Protein AF-X0VRM1-F1 (afdb_monomer_lite)

InterPro domains:
  IPR004042 Intein DOD homing endonuclease, central region [PS50819] (29-176)
  IPR027434 Homing endonuclease [G3DSA:3.10.28.10] (24-217)
  IPR027434 Homing endonuclease [SSF55608] (116-209)

pLDDT: mean 88.87, std 12.26, range [38.66, 98.75]

Structure (mmCIF, N/CA/C/O backbone):
data_AF-X0VRM1-F1
#
_entry.id   AF-X0VRM1-F1
#
loop_
_atom_site.group_PDB
_atom_site.id
_atom_site.type_symbol
_atom_site.label_atom_id
_atom_site.label_alt_id
_atom_site.label_comp_id
_atom_site.label_asym_id
_atom_site.label_entity_id
_atom_site.label_seq_id
_atom_site.pdbx_PDB_ins_code
_atom_site.Cartn_x
_atom_site.Cartn_y
_atom_site.Cartn_z
_atom_site.occupancy
_atom_site.B_iso_or_equiv
_atom_site.auth_seq_id
_atom_site.auth_comp_id
_atom_site.auth_asym_id
_atom_site.auth_atom_id
_atom_site.pdbx_PDB_model_num
ATOM 1 N N . THR A 1 1 ? 1.939 2.877 -25.621 1.00 48.53 1 THR A N 1
ATOM 2 C CA . THR A 1 1 ? 0.564 2.472 -25.248 1.00 48.53 1 THR A CA 1
ATOM 3 C C . THR A 1 1 ? 0.562 2.032 -23.789 1.00 48.53 1 THR A C 1
ATOM 5 O O . THR A 1 1 ? 1.388 1.217 -23.407 1.00 48.53 1 THR A O 1
ATOM 8 N N . GLY A 1 2 ? -0.240 2.671 -22.928 1.00 72.94 2 GLY A N 1
ATOM 9 C CA . GLY A 1 2 ? -0.167 2.497 -21.466 1.00 72.94 2 GLY A CA 1
ATOM 10 C C . GLY A 1 2 ? -1.095 1.412 -20.912 1.00 72.94 2 GLY A C 1
ATOM 11 O O . GLY A 1 2 ? -2.057 1.022 -21.571 1.00 72.94 2 GLY A O 1
ATOM 12 N N . TRP A 1 3 ? -0.825 0.963 -19.680 1.00 87.00 3 TRP A N 1
ATOM 13 C CA . TRP A 1 3 ? -1.750 0.147 -18.887 1.00 87.00 3 TRP A CA 1
ATOM 14 C C . TRP A 1 3 ? -3.142 0.793 -18.859 1.00 87.00 3 TRP A C 1
ATOM 16 O O . TRP A 1 3 ? -3.280 1.936 -18.426 1.00 87.00 3 TRP A O 1
ATOM 26 N N . ARG A 1 4 ? -4.162 0.078 -19.346 1.00 89.50 4 ARG A N 1
ATOM 27 C CA . ARG A 1 4 ? -5.556 0.555 -19.332 1.00 89.50 4 ARG A CA 1
ATOM 28 C C . ARG A 1 4 ? -6.301 0.125 -18.070 1.00 89.50 4 ARG A C 1
ATOM 30 O O . ARG A 1 4 ? -7.179 0.849 -17.622 1.00 89.50 4 ARG A O 1
ATOM 37 N N . GLY A 1 5 ? -5.917 -1.014 -17.491 1.00 92.31 5 GLY A N 1
ATOM 38 C CA . GLY A 1 5 ? -6.621 -1.630 -16.370 1.00 92.31 5 GLY A CA 1
ATOM 39 C C . GLY A 1 5 ? -8.066 -2.003 -16.697 1.00 92.31 5 GLY A C 1
ATOM 40 O O . GLY A 1 5 ? -8.515 -1.895 -17.841 1.00 92.31 5 GLY A O 1
ATOM 41 N N . ARG A 1 6 ? -8.786 -2.492 -15.689 1.00 93.94 6 ARG A N 1
ATOM 42 C CA . ARG A 1 6 ? -10.215 -2.810 -15.749 1.00 93.94 6 ARG A CA 1
ATOM 43 C C . ARG A 1 6 ? -10.848 -2.489 -14.404 1.00 93.94 6 ARG A C 1
ATOM 45 O O . ARG A 1 6 ? -10.278 -2.807 -13.368 1.00 93.94 6 ARG A O 1
ATOM 52 N N . ILE A 1 7 ? -12.033 -1.890 -14.432 1.00 94.75 7 ILE A N 1
ATOM 53 C CA . ILE A 1 7 ? -12.870 -1.749 -13.239 1.00 94.75 7 ILE A CA 1
ATOM 54 C C . ILE A 1 7 ? -13.854 -2.927 -13.244 1.00 94.75 7 ILE A C 1
ATOM 56 O O . ILE A 1 7 ? -14.541 -3.123 -14.253 1.00 94.75 7 ILE A O 1
ATOM 60 N N . PRO A 1 8 ? -13.902 -3.754 -12.183 1.00 93.69 8 PRO A N 1
ATOM 61 C CA . PRO A 1 8 ? -14.905 -4.806 -12.057 1.00 93.69 8 PRO A CA 1
ATOM 62 C C . PRO A 1 8 ? -16.329 -4.242 -12.142 1.00 93.69 8 PRO A C 1
ATOM 64 O O . PRO A 1 8 ? -16.593 -3.166 -11.617 1.00 93.69 8 PRO A O 1
ATOM 67 N N . LYS A 1 9 ? -17.264 -4.988 -12.751 1.00 92.94 9 LYS A N 1
ATOM 68 C CA . LYS A 1 9 ? -18.686 -4.583 -12.808 1.00 92.94 9 LYS A CA 1
ATOM 69 C C . LYS A 1 9 ? -19.284 -4.367 -11.413 1.00 92.94 9 LYS A C 1
ATOM 71 O O . LYS A 1 9 ? -20.093 -3.469 -11.231 1.00 92.94 9 LYS A O 1
ATOM 76 N N . LYS A 1 10 ? -18.874 -5.201 -10.454 1.00 95.56 10 LYS A N 1
ATOM 77 C CA . LYS A 1 10 ? -19.162 -5.064 -9.027 1.00 95.56 10 LYS A CA 1
ATOM 78 C C . LYS A 1 10 ? -17.832 -4.961 -8.292 1.00 95.56 10 LYS A C 1
ATOM 80 O O . LYS A 1 10 ? -16.990 -5.848 -8.449 1.00 95.56 10 LYS A O 1
ATOM 85 N N . LEU A 1 11 ? -17.627 -3.880 -7.541 1.00 96.62 11 LEU A N 1
ATOM 86 C CA . LEU A 1 11 ? -16.396 -3.687 -6.779 1.00 96.62 11 LEU A CA 1
ATOM 87 C C . LEU A 1 11 ? -16.380 -4.683 -5.607 1.00 96.62 11 LEU A C 1
ATOM 89 O O . LEU A 1 11 ? -17.377 -4.778 -4.892 1.00 96.62 11 LEU A O 1
ATOM 93 N N . PRO A 1 12 ? -15.281 -5.427 -5.382 1.00 96.56 12 PRO A N 1
ATOM 94 C CA . PRO A 1 12 ? -15.232 -6.434 -4.318 1.00 96.56 12 PRO A CA 1
ATOM 95 C C . PRO A 1 12 ? -15.496 -5.898 -2.907 1.00 96.56 12 PRO A C 1
ATOM 97 O O . PRO A 1 12 ? -15.947 -6.650 -2.051 1.00 96.56 12 PRO A O 1
ATOM 100 N N . TYR A 1 13 ? -15.249 -4.609 -2.658 1.00 97.19 13 TYR A N 1
ATOM 101 C CA . TYR A 1 13 ? -15.513 -3.989 -1.359 1.00 97.19 13 TYR A CA 1
ATOM 102 C C . TYR A 1 13 ? -16.952 -3.471 -1.194 1.00 97.19 13 TYR A C 1
ATOM 104 O O . TYR A 1 13 ? -17.304 -3.060 -0.091 1.00 97.19 13 TYR A O 1
ATOM 112 N N . SER A 1 14 ? -17.793 -3.490 -2.236 1.00 96.81 14 SER A N 1
ATOM 113 C CA . SER A 1 14 ? -19.139 -2.894 -2.178 1.00 96.81 14 SER A CA 1
ATOM 114 C C . SER A 1 14 ? -20.055 -3.524 -1.126 1.00 96.81 14 SER A C 1
ATOM 116 O O . SER A 1 14 ? -20.899 -2.823 -0.589 1.00 96.81 14 SER A O 1
ATOM 118 N N . ASP A 1 15 ? -19.883 -4.812 -0.813 1.00 95.44 15 ASP A N 1
ATOM 119 C CA . ASP A 1 15 ? -20.661 -5.497 0.236 1.00 95.44 15 ASP A CA 1
ATOM 120 C C . ASP A 1 15 ? -19.908 -5.553 1.584 1.00 95.44 15 ASP A C 1
ATOM 122 O O . ASP A 1 15 ? -20.302 -6.276 2.496 1.00 95.44 15 ASP A O 1
ATOM 126 N N . SER A 1 16 ? -18.774 -4.857 1.697 1.00 97.06 16 SER A N 1
ATOM 127 C CA . SER A 1 16 ? -17.977 -4.805 2.925 1.00 97.06 16 SER A CA 1
ATOM 128 C C . SER A 1 16 ? -18.451 -3.677 3.852 1.00 97.06 16 SER A C 1
ATOM 130 O O . SER A 1 16 ? -19.190 -2.794 3.412 1.00 97.06 16 SER A O 1
ATOM 132 N N . PRO A 1 17 ? -17.943 -3.609 5.097 1.00 97.88 17 PRO A N 1
ATOM 133 C CA . PRO A 1 17 ? -18.150 -2.459 5.981 1.00 97.88 17 PRO A CA 1
ATOM 134 C C . PRO A 1 17 ? -17.652 -1.114 5.422 1.00 97.88 17 PRO A C 1
ATOM 136 O O . PRO A 1 17 ? -17.925 -0.080 6.017 1.00 97.88 17 PRO A O 1
ATOM 139 N N . LEU A 1 18 ? -16.902 -1.117 4.311 1.00 98.19 18 LEU A N 1
ATOM 140 C CA . LEU A 1 18 ? -16.427 0.083 3.612 1.00 98.19 18 LEU A CA 1
ATOM 141 C C . LEU A 1 18 ? -17.203 0.366 2.314 1.00 98.19 18 LEU A C 1
ATOM 143 O O . LEU A 1 18 ? -16.770 1.179 1.498 1.00 98.19 18 LEU A O 1
ATOM 147 N N . GLY A 1 19 ? -18.319 -0.331 2.081 1.00 97.69 19 GLY A N 1
ATOM 148 C CA . GLY A 1 19 ? -19.114 -0.228 0.855 1.00 97.69 19 GLY A CA 1
ATOM 149 C C . GLY A 1 19 ? -19.760 1.142 0.629 1.00 97.69 19 GLY A C 1
ATOM 150 O O . GLY A 1 19 ? -20.157 1.441 -0.495 1.00 97.69 19 GLY A O 1
ATOM 151 N N . HIS A 1 20 ? -19.834 1.983 1.666 1.00 97.56 20 HIS A N 1
ATOM 152 C CA . HIS A 1 20 ? -20.345 3.354 1.585 1.00 97.56 20 HIS A CA 1
ATOM 153 C C . HIS A 1 20 ? -19.377 4.337 0.915 1.00 97.56 20 HIS A C 1
ATOM 155 O O . HIS A 1 20 ? -19.805 5.418 0.522 1.00 97.56 20 HIS A O 1
ATOM 161 N N . LEU A 1 21 ? -18.098 3.978 0.775 1.00 98.25 21 LEU A N 1
ATOM 162 C CA . LEU A 1 21 ? -17.076 4.838 0.179 1.00 98.25 21 LEU A CA 1
ATOM 163 C C . LEU A 1 21 ? -17.106 4.787 -1.351 1.00 98.25 21 LEU A C 1
ATOM 165 O O . LEU A 1 21 ? -17.223 3.717 -1.969 1.00 98.25 21 LEU A O 1
ATOM 169 N N . SER A 1 22 ? -16.868 5.934 -1.985 1.00 98.19 22 SER A N 1
ATOM 170 C CA . SER A 1 22 ? -16.480 5.954 -3.393 1.00 98.19 22 SER A CA 1
ATOM 171 C C . SER A 1 22 ? -15.154 5.212 -3.600 1.00 98.19 22 SER A C 1
ATOM 173 O O . SER A 1 22 ? -14.364 5.011 -2.675 1.00 98.19 22 SER A O 1
ATOM 175 N N . LEU A 1 23 ? -14.876 4.798 -4.840 1.00 98.50 23 LEU A N 1
ATOM 176 C CA . LEU A 1 23 ? -13.648 4.054 -5.133 1.00 98.50 23 LEU A CA 1
ATOM 177 C C . LEU A 1 23 ? -12.385 4.870 -4.820 1.00 98.50 23 LEU A C 1
ATOM 179 O O . LEU A 1 23 ? -11.385 4.283 -4.424 1.00 98.50 23 LEU A O 1
ATOM 183 N N . ASP A 1 24 ? -12.408 6.192 -4.998 1.00 98.56 24 ASP A N 1
ATOM 184 C CA . ASP A 1 24 ? -11.222 7.016 -4.736 1.00 98.56 24 ASP A CA 1
ATOM 185 C C . ASP A 1 24 ? -10.990 7.202 -3.234 1.00 98.56 24 ASP A C 1
ATOM 187 O O . ASP A 1 24 ? -9.867 6.979 -2.790 1.00 98.56 24 ASP A O 1
ATOM 191 N N . GLU A 1 25 ? -12.042 7.464 -2.449 1.00 98.62 25 GLU A N 1
ATOM 192 C CA . GLU A 1 25 ? -11.963 7.512 -0.977 1.00 98.62 25 GLU A CA 1
ATOM 193 C C . GLU A 1 25 ? -11.485 6.173 -0.402 1.00 98.62 25 GLU A C 1
ATOM 195 O O . GLU A 1 25 ? -10.606 6.131 0.459 1.00 98.62 25 GLU A O 1
ATOM 200 N N . TYR A 1 26 ? -12.009 5.059 -0.930 1.00 98.75 26 TYR A N 1
ATOM 201 C CA . TYR A 1 26 ? -11.562 3.721 -0.558 1.00 98.75 26 TYR A CA 1
ATOM 202 C C . TYR A 1 26 ? -10.065 3.537 -0.844 1.00 98.75 26 TYR A C 1
ATOM 204 O O . TYR A 1 26 ? -9.313 3.114 0.029 1.00 98.75 26 TYR A O 1
ATOM 212 N N . LEU A 1 27 ? -9.596 3.857 -2.055 1.00 98.75 27 LEU A N 1
ATOM 213 C CA . LEU A 1 27 ? -8.189 3.669 -2.435 1.00 98.75 27 LEU A CA 1
ATOM 214 C C . LEU A 1 27 ? -7.235 4.573 -1.651 1.00 98.75 27 LEU A C 1
ATOM 216 O O . LEU A 1 27 ? -6.125 4.151 -1.325 1.00 98.75 27 LEU A O 1
ATOM 220 N N . GLU A 1 28 ? -7.654 5.800 -1.360 1.00 98.69 28 GLU A N 1
ATOM 221 C CA . GLU A 1 28 ? -6.907 6.728 -0.521 1.00 98.69 28 GLU A CA 1
ATOM 222 C C . GLU A 1 28 ? -6.725 6.155 0.887 1.00 98.69 28 GLU A C 1
ATOM 224 O O . GLU A 1 28 ? -5.584 5.930 1.300 1.00 98.69 28 GLU A O 1
ATOM 229 N N . PHE A 1 29 ? -7.825 5.797 1.556 1.00 98.56 29 PHE A N 1
ATOM 230 C CA . PHE A 1 29 ? -7.803 5.203 2.893 1.00 98.56 29 PHE A CA 1
ATOM 231 C C . PHE A 1 29 ? -6.968 3.921 2.950 1.00 98.56 29 PHE A C 1
ATOM 233 O O . PHE A 1 29 ? -6.136 3.745 3.842 1.00 98.56 29 PHE A O 1
ATOM 240 N N . ILE A 1 30 ? -7.148 3.023 1.977 1.00 98.31 30 ILE A N 1
ATOM 241 C CA . ILE A 1 30 ? -6.389 1.773 1.911 1.00 98.31 30 ILE A CA 1
ATOM 242 C C . ILE A 1 30 ? -4.891 2.031 1.756 1.00 98.31 30 ILE A C 1
ATOM 244 O O . ILE A 1 30 ? -4.100 1.295 2.344 1.00 98.31 30 ILE A O 1
ATOM 248 N N . GLY A 1 31 ? -4.475 3.062 1.019 1.00 98.31 31 GLY A N 1
ATOM 249 C CA . GLY A 1 31 ? -3.055 3.389 0.924 1.00 98.31 31 GLY A CA 1
ATOM 250 C C . GLY A 1 31 ? -2.458 3.786 2.270 1.00 98.31 31 GLY A C 1
ATOM 251 O O . GLY A 1 31 ? -1.438 3.217 2.657 1.00 98.31 31 GLY A O 1
ATOM 252 N N . TYR A 1 32 ? -3.142 4.646 3.031 1.00 98.12 32 TYR A N 1
ATOM 253 C CA . TYR A 1 32 ? -2.724 4.980 4.395 1.00 98.12 32 TYR A CA 1
ATOM 254 C C . TYR A 1 32 ? -2.733 3.755 5.319 1.00 98.12 32 TYR A C 1
ATOM 256 O O . TYR A 1 32 ? -1.769 3.522 6.042 1.00 98.12 32 TYR A O 1
ATOM 264 N N . TYR A 1 33 ? -3.763 2.904 5.257 1.00 97.94 33 TYR A N 1
ATOM 265 C CA . TYR A 1 33 ? -3.826 1.687 6.075 1.00 97.94 33 TYR A CA 1
ATOM 266 C C . TYR A 1 33 ? -2.725 0.665 5.745 1.00 97.94 33 TYR A C 1
ATOM 268 O O . TYR A 1 33 ? -2.256 -0.071 6.620 1.00 97.94 33 TYR A O 1
ATOM 276 N N . ILE A 1 34 ? -2.335 0.536 4.478 1.00 98.00 34 ILE A N 1
ATOM 277 C CA . ILE A 1 34 ? -1.278 -0.400 4.086 1.00 98.00 34 ILE A CA 1
ATOM 278 C C . ILE A 1 34 ? 0.080 0.077 4.598 1.00 98.00 34 ILE A C 1
ATOM 280 O O . ILE A 1 34 ? 0.849 -0.766 5.065 1.00 98.00 34 ILE A O 1
ATOM 284 N N . SER A 1 35 ? 0.336 1.384 4.528 1.00 95.81 35 SER A N 1
ATOM 285 C CA . SER A 1 35 ? 1.600 1.992 4.942 1.00 95.81 35 SER A CA 1
ATOM 286 C C . SER A 1 35 ? 1.712 2.129 6.462 1.00 95.81 3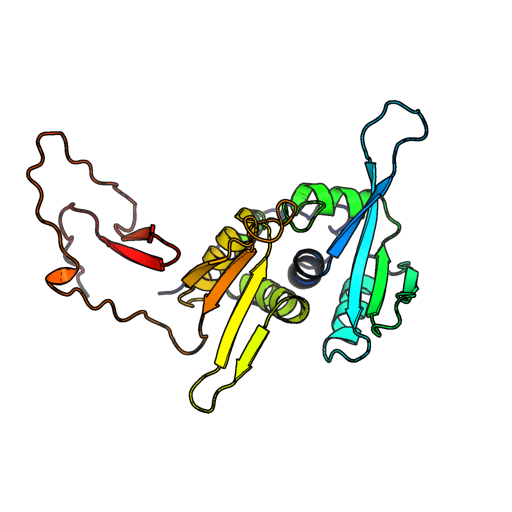5 SER A C 1
ATOM 288 O O . SER A 1 35 ? 2.561 1.509 7.093 1.00 95.81 35 SER A O 1
ATOM 290 N N . GLU A 1 36 ? 0.766 2.836 7.072 1.00 94.94 36 GLU A N 1
ATOM 291 C CA . GLU A 1 36 ? 0.825 3.257 8.478 1.00 94.94 36 GLU A CA 1
ATOM 292 C C . GLU A 1 36 ? -0.094 2.431 9.396 1.00 94.94 36 GLU A C 1
ATOM 294 O O . GLU A 1 36 ? -0.104 2.584 10.620 1.00 94.94 36 GLU A O 1
ATOM 299 N N . GLY A 1 37 ? -0.926 1.560 8.817 1.00 94.75 37 GLY A N 1
ATOM 300 C CA . GLY A 1 37 ? -1.990 0.873 9.539 1.00 94.75 37 GLY A CA 1
ATOM 301 C C . GLY A 1 37 ? -1.578 -0.451 10.187 1.00 94.75 37 GLY A C 1
ATOM 302 O O . GLY A 1 37 ? -0.988 -1.334 9.555 1.00 94.75 37 GLY A O 1
ATOM 303 N N . GLY A 1 38 ? -2.012 -0.665 11.427 1.00 93.94 38 GLY A N 1
ATOM 304 C CA . GLY A 1 38 ? -1.830 -1.905 12.184 1.00 93.94 38 GLY A CA 1
ATOM 305 C C . GLY A 1 38 ? -3.139 -2.448 12.753 1.00 93.94 38 GLY A C 1
ATOM 306 O O . GLY A 1 38 ? -4.055 -1.695 13.078 1.00 93.94 38 GLY A O 1
ATOM 307 N N . SER A 1 39 ? -3.236 -3.773 12.888 1.00 95.19 39 SER A N 1
ATOM 308 C CA . SER A 1 39 ? -4.355 -4.411 13.594 1.00 95.19 39 SER A CA 1
ATOM 309 C C . SER A 1 39 ? -4.030 -4.589 15.074 1.00 95.19 39 SER A C 1
ATOM 311 O O . SER A 1 39 ? -2.938 -5.039 15.428 1.00 95.19 39 SER A O 1
ATOM 313 N N . LYS A 1 40 ? -4.999 -4.291 15.941 1.00 92.19 40 LYS A N 1
ATOM 314 C CA . LYS A 1 40 ? -4.954 -4.624 17.362 1.00 92.19 40 LYS A CA 1
ATOM 315 C C . LYS A 1 40 ? -5.590 -5.992 17.566 1.00 92.19 40 LYS A C 1
ATOM 317 O O . LYS A 1 40 ? -6.792 -6.180 17.365 1.00 92.19 40 LYS A O 1
ATOM 322 N N . GLU A 1 41 ? -4.761 -6.942 17.968 1.00 90.19 41 GLU A N 1
ATOM 323 C CA . GLU A 1 41 ? -5.170 -8.310 18.252 1.00 90.19 41 GLU A CA 1
ATOM 324 C C . GLU A 1 41 ? -5.180 -8.575 19.752 1.00 90.19 41 GLU A C 1
ATOM 326 O O . GLU A 1 41 ? -4.215 -8.274 20.455 1.00 90.19 41 GLU A O 1
ATOM 331 N N . GLU A 1 42 ? -6.241 -9.213 20.232 1.00 85.50 42 GLU A N 1
ATOM 332 C CA . GLU A 1 42 ? -6.376 -9.604 21.632 1.00 85.50 42 GLU A CA 1
ATOM 333 C C . GLU A 1 42 ? -6.592 -11.115 21.742 1.00 85.50 42 GLU A C 1
ATOM 335 O O . GLU A 1 42 ? -7.153 -11.758 20.849 1.00 85.50 42 GLU A O 1
ATOM 340 N N . ARG A 1 43 ? -6.118 -11.709 22.843 1.00 79.44 43 ARG A N 1
ATOM 341 C CA . ARG A 1 43 ? -6.425 -13.110 23.152 1.00 79.44 43 ARG A CA 1
ATOM 342 C C . ARG A 1 43 ? -7.893 -13.204 23.546 1.00 79.44 43 ARG A C 1
ATOM 344 O O . ARG A 1 43 ? -8.364 -12.421 24.367 1.00 79.44 43 ARG A O 1
ATOM 351 N N . GLY A 1 44 ? -8.610 -14.177 22.988 1.00 68.00 44 GLY A N 1
ATOM 352 C CA . GLY A 1 44 ? -9.979 -14.447 23.417 1.00 68.00 44 GLY A CA 1
ATOM 353 C C . GLY A 1 44 ? -10.042 -14.730 24.925 1.00 68.00 44 GLY A C 1
ATOM 354 O O . GLY A 1 44 ? -9.130 -15.337 25.481 1.00 68.00 44 GLY A O 1
ATOM 355 N N . LYS A 1 45 ? -11.143 -14.334 25.580 1.00 66.00 45 LYS A N 1
ATOM 356 C CA . LYS A 1 45 ? -11.368 -14.493 27.036 1.00 66.00 45 LYS A CA 1
ATOM 357 C C . LYS A 1 45 ? -11.209 -15.937 27.554 1.00 66.00 45 LYS A C 1
ATOM 359 O O . LYS A 1 45 ? -11.033 -16.141 28.747 1.00 66.00 45 LYS A O 1
ATOM 364 N N . ASN A 1 46 ? -11.233 -16.932 26.664 1.00 64.44 46 ASN A N 1
ATOM 365 C CA . ASN A 1 46 ? -10.932 -18.325 26.981 1.00 64.44 46 ASN A CA 1
ATOM 366 C C . ASN A 1 46 ? -9.458 -18.626 26.670 1.00 64.44 46 ASN A C 1
ATOM 368 O O . ASN A 1 46 ? -9.055 -18.575 25.508 1.00 64.44 46 ASN A O 1
ATOM 372 N N . LEU A 1 47 ? -8.698 -19.000 27.708 1.00 55.53 47 LEU A N 1
ATOM 373 C CA . LEU A 1 47 ? -7.234 -19.197 27.806 1.00 55.53 47 LEU A CA 1
ATOM 374 C C . LEU A 1 47 ? -6.560 -20.128 26.762 1.00 55.53 47 LEU A C 1
ATOM 376 O O . LEU A 1 47 ? -5.368 -20.402 26.868 1.00 55.53 47 LEU A O 1
ATOM 380 N N . LYS A 1 48 ? -7.289 -20.608 25.746 1.00 60.81 48 LYS A N 1
ATOM 381 C CA . LYS A 1 48 ? -6.807 -21.497 24.673 1.00 60.81 48 LYS A CA 1
ATOM 382 C C . LYS A 1 48 ? -7.123 -21.028 23.241 1.00 60.81 48 LYS A C 1
ATOM 384 O O . LYS A 1 48 ? -6.884 -21.792 22.314 1.00 60.81 48 LYS A O 1
ATOM 389 N N . LYS A 1 49 ? -7.681 -19.831 23.018 1.00 60.31 49 LYS A N 1
ATOM 390 C CA . LYS A 1 49 ? -8.133 -19.413 21.674 1.00 60.31 49 LYS A CA 1
ATOM 391 C C . LYS A 1 49 ? -7.191 -18.416 20.999 1.00 60.31 49 LYS A C 1
ATOM 393 O O . LYS A 1 49 ? -6.588 -17.569 21.655 1.00 60.31 49 LYS A O 1
ATOM 398 N N . GLU A 1 50 ? -7.083 -18.576 19.684 1.00 71.44 50 GLU A N 1
ATOM 399 C CA . GLU A 1 50 ? -6.314 -17.768 18.736 1.00 71.44 50 GLU A CA 1
ATOM 400 C C . GLU A 1 50 ? -6.485 -16.260 18.967 1.00 71.44 50 GLU A C 1
ATOM 402 O O . GLU A 1 50 ? -7.484 -15.798 19.526 1.00 71.44 50 GLU A O 1
ATOM 407 N N . LYS A 1 51 ? -5.485 -15.481 18.547 1.00 82.62 51 LYS A N 1
ATOM 408 C CA . LYS A 1 51 ? -5.582 -14.022 18.550 1.00 82.62 51 LYS A CA 1
ATOM 409 C C . LYS A 1 51 ? -6.701 -13.582 17.610 1.00 82.62 51 LYS A C 1
ATOM 411 O O . LYS A 1 51 ? -6.788 -14.065 16.486 1.00 82.62 51 LYS A O 1
ATOM 416 N N . ILE A 1 52 ? -7.534 -12.653 18.070 1.00 88.06 52 ILE A N 1
ATOM 417 C CA . ILE A 1 52 ? -8.648 -12.111 17.292 1.00 88.06 52 ILE A CA 1
ATOM 418 C C . ILE A 1 52 ? -8.415 -10.617 17.099 1.00 88.06 52 ILE A C 1
ATOM 420 O O . ILE A 1 52 ? -8.133 -9.902 18.060 1.00 88.06 52 ILE A O 1
ATOM 424 N N . VAL A 1 53 ? -8.570 -10.145 15.863 1.00 92.88 53 VAL A N 1
ATOM 425 C CA . VAL A 1 53 ? -8.545 -8.716 15.533 1.00 92.88 53 VAL A CA 1
ATOM 426 C C . VAL A 1 53 ? -9.780 -8.030 16.130 1.00 92.88 53 VAL A C 1
ATOM 428 O O . VAL A 1 53 ? -10.910 -8.465 15.880 1.00 92.88 53 VAL A O 1
ATOM 431 N N . GLN A 1 54 ? -9.546 -6.981 16.921 1.00 94.38 54 GLN A N 1
ATOM 432 C CA . GLN A 1 54 ? -10.576 -6.202 17.628 1.00 94.38 54 GLN A CA 1
ATOM 433 C C . GLN A 1 54 ? -10.720 -4.776 17.089 1.00 94.38 54 GLN A C 1
ATOM 435 O O . GLN A 1 54 ? -11.818 -4.234 17.049 1.00 94.38 54 GLN A O 1
ATOM 440 N N . ALA A 1 55 ? -9.612 -4.168 16.678 1.00 95.75 55 ALA A N 1
ATOM 441 C CA . ALA A 1 55 ? -9.571 -2.807 16.162 1.00 95.75 55 ALA A CA 1
ATOM 442 C C . ALA A 1 55 ? -8.418 -2.672 15.166 1.00 95.75 55 ALA A C 1
ATOM 444 O O . ALA A 1 55 ? -7.553 -3.551 15.072 1.00 95.75 55 ALA A O 1
ATOM 445 N N . CYS A 1 56 ? -8.381 -1.563 14.443 1.00 96.94 56 CYS A N 1
ATOM 446 C CA . CYS A 1 56 ? -7.205 -1.152 13.693 1.00 96.94 56 CYS A CA 1
ATOM 447 C C . CYS A 1 56 ? -6.868 0.305 13.992 1.00 96.94 56 CYS A C 1
ATOM 449 O O . CYS A 1 56 ? -7.732 1.082 14.400 1.00 96.94 56 CYS A O 1
ATOM 451 N N . SER A 1 57 ? -5.604 0.655 13.792 1.00 96.19 57 SER A N 1
ATOM 452 C CA . SER A 1 57 ? -5.116 2.014 13.987 1.00 96.19 57 SER A CA 1
ATOM 453 C C . SER A 1 57 ? -4.219 2.419 12.832 1.00 96.19 57 SER A C 1
ATOM 455 O O . SER A 1 57 ? -3.529 1.568 12.276 1.00 96.19 57 SER A O 1
ATOM 457 N N . ILE A 1 58 ? -4.217 3.704 12.504 1.00 96.44 58 ILE A N 1
ATOM 458 C CA . ILE A 1 58 ? -3.269 4.348 11.591 1.00 96.44 58 ILE A CA 1
ATOM 459 C C . ILE A 1 58 ? -2.515 5.389 12.415 1.00 96.44 58 ILE A C 1
ATOM 461 O O . ILE A 1 58 ? -3.145 6.175 13.125 1.00 96.44 58 ILE A O 1
ATOM 465 N N . SER A 1 59 ? -1.185 5.362 12.378 1.00 94.12 59 SER A N 1
ATOM 466 C CA . SER A 1 59 ? -0.357 6.372 13.041 1.00 94.12 59 SER A CA 1
ATOM 467 C C . SER A 1 59 ? 0.098 7.441 12.064 1.00 94.12 59 SER A C 1
ATOM 469 O O . SER A 1 59 ? 0.487 7.106 10.957 1.00 94.12 59 SER A O 1
ATOM 471 N N . GLN A 1 60 ? 0.118 8.704 12.483 1.00 94.62 60 GLN A N 1
ATOM 472 C CA . GLN A 1 60 ? 0.727 9.778 11.700 1.00 94.62 60 GLN A CA 1
ATOM 473 C C . GLN A 1 60 ? 1.375 10.819 12.614 1.00 94.62 60 GLN A C 1
ATOM 475 O O . GLN A 1 60 ? 0.876 11.120 13.699 1.00 94.62 60 GLN A O 1
ATOM 480 N N . SER A 1 61 ? 2.499 11.389 12.178 1.00 92.62 61 SER A N 1
ATOM 481 C CA . SER A 1 61 ? 3.112 12.535 12.859 1.00 92.62 61 SER A CA 1
ATOM 482 C C . SER A 1 61 ? 2.237 13.779 12.715 1.00 92.62 61 SER A C 1
ATOM 484 O O . SER A 1 61 ? 1.884 14.139 11.594 1.00 92.62 61 SER A O 1
ATOM 486 N N . LYS A 1 62 ? 1.968 14.485 13.821 1.00 90.88 62 LYS A N 1
ATOM 487 C CA . LYS A 1 62 ? 1.225 15.762 13.820 1.00 90.88 62 LYS A CA 1
ATOM 488 C C . LYS A 1 62 ? 1.870 16.854 12.970 1.00 90.88 62 LYS A C 1
ATOM 490 O O . LYS A 1 62 ? 1.186 17.747 12.495 1.00 90.88 62 LYS A O 1
ATOM 495 N N . ASN A 1 63 ? 3.186 16.779 12.785 1.00 90.50 63 ASN A N 1
ATOM 496 C CA . ASN A 1 63 ? 3.950 17.752 12.001 1.00 90.50 63 ASN A CA 1
ATOM 497 C C . ASN A 1 63 ? 4.073 17.350 10.524 1.00 90.50 63 ASN A C 1
ATOM 499 O O . ASN A 1 63 ? 4.861 17.940 9.793 1.00 90.50 63 ASN A O 1
ATOM 503 N N . SER A 1 64 ? 3.392 16.285 10.104 1.00 91.06 64 SER A N 1
ATOM 504 C CA . SER A 1 64 ? 3.397 15.855 8.715 1.00 91.06 64 SER A CA 1
ATOM 505 C C . SER A 1 64 ? 2.420 16.686 7.892 1.00 91.06 64 SER A C 1
ATOM 507 O O . SER A 1 64 ? 1.267 16.841 8.284 1.00 91.06 64 SER A O 1
ATOM 509 N N . ASP A 1 65 ? 2.840 17.107 6.700 1.00 92.50 65 ASP A N 1
ATOM 510 C CA . ASP A 1 65 ? 1.993 17.850 5.755 1.00 92.50 65 ASP A CA 1
ATOM 511 C C . ASP A 1 65 ? 0.729 17.081 5.321 1.00 92.50 65 ASP A C 1
ATOM 513 O O . ASP A 1 65 ? -0.203 17.672 4.785 1.00 92.50 65 ASP A O 1
ATOM 517 N N . VAL A 1 66 ? 0.680 15.761 5.541 1.00 94.38 66 VAL A N 1
ATOM 518 C CA . VAL A 1 66 ? -0.467 14.908 5.181 1.00 94.38 66 VAL A CA 1
ATOM 519 C C . VAL A 1 66 ? -1.350 14.550 6.375 1.00 94.38 66 VAL A C 1
ATOM 521 O O . VAL A 1 66 ? -2.289 13.775 6.218 1.00 94.38 66 VAL A O 1
ATOM 524 N N . PHE A 1 67 ? -1.070 15.089 7.565 1.00 95.25 67 PHE A N 1
ATOM 525 C CA . PHE A 1 67 ? -1.791 14.751 8.794 1.00 95.25 67 PHE A CA 1
ATOM 526 C C . PHE A 1 67 ? -3.305 14.976 8.674 1.00 95.25 67 PHE A C 1
ATOM 528 O O . PHE A 1 67 ? -4.083 14.051 8.900 1.00 95.25 67 PHE A O 1
ATOM 535 N N . GLU A 1 68 ? -3.721 16.167 8.238 1.00 96.31 68 GLU A N 1
ATOM 536 C CA . GLU A 1 68 ? -5.141 16.516 8.074 1.00 96.31 68 GLU A CA 1
ATOM 537 C C . GLU A 1 68 ? -5.828 15.649 7.009 1.00 96.31 68 GLU A C 1
ATOM 539 O O . GLU A 1 68 ? -6.987 15.260 7.156 1.00 96.31 68 GLU A O 1
ATOM 544 N N . GLN A 1 69 ? -5.102 15.291 5.944 1.00 97.00 69 GLN A N 1
ATOM 545 C CA . GLN A 1 69 ? -5.616 14.419 4.889 1.00 97.00 69 GLN A CA 1
ATOM 546 C C . GLN A 1 69 ? -5.835 12.987 5.401 1.00 97.00 69 GLN A C 1
ATOM 548 O O . GLN A 1 69 ? -6.869 12.380 5.119 1.00 97.00 69 GLN A O 1
ATOM 553 N N . VAL A 1 70 ? -4.893 12.463 6.193 1.00 97.44 70 VAL A N 1
ATOM 554 C CA . VAL A 1 70 ? -5.025 11.160 6.862 1.00 97.44 70 VAL A CA 1
ATOM 555 C C . VAL A 1 70 ? -6.236 11.164 7.791 1.00 97.44 70 VAL A C 1
ATOM 557 O O . VAL A 1 70 ? -7.068 10.261 7.709 1.00 97.44 70 VAL A O 1
ATOM 560 N N . GLU A 1 71 ? -6.372 12.189 8.634 1.00 97.31 71 GLU A N 1
ATOM 561 C CA . GLU A 1 71 ? -7.503 12.313 9.555 1.00 97.31 71 GLU A CA 1
ATOM 562 C C . GLU A 1 71 ? -8.842 12.370 8.807 1.00 97.31 71 GLU A C 1
ATOM 564 O O . GLU A 1 71 ? -9.756 11.607 9.118 1.00 97.31 71 GLU A O 1
ATOM 569 N N . SER A 1 72 ? -8.945 13.203 7.768 1.00 97.88 72 SER A N 1
ATOM 570 C CA . SER A 1 72 ? -10.154 13.322 6.946 1.00 97.88 72 SER A CA 1
ATOM 571 C C . SER A 1 72 ? -10.529 12.004 6.251 1.00 97.88 72 SER A C 1
ATOM 573 O O . SER A 1 72 ? -11.701 11.604 6.237 1.00 97.88 72 SER A O 1
ATOM 575 N N . SER A 1 73 ? -9.533 11.277 5.733 1.00 98.12 73 SER A N 1
ATOM 576 C CA . SER A 1 73 ? -9.727 9.958 5.123 1.00 98.12 73 SER A CA 1
ATOM 577 C C . SER A 1 73 ? -10.288 8.946 6.133 1.00 98.12 73 SER A C 1
ATOM 579 O O . SER A 1 73 ? -11.230 8.210 5.835 1.00 98.12 73 SER A O 1
ATOM 581 N N . ILE A 1 74 ? -9.772 8.955 7.365 1.00 98.19 74 ILE A N 1
ATOM 582 C CA . ILE A 1 74 ? -10.237 8.083 8.453 1.00 98.19 74 ILE A CA 1
ATOM 583 C C . ILE A 1 74 ? -11.639 8.480 8.927 1.00 98.19 74 ILE A C 1
ATOM 585 O O . ILE A 1 74 ? -12.481 7.604 9.133 1.00 98.19 74 ILE A O 1
ATOM 589 N N . ALA A 1 75 ? -11.919 9.778 9.048 1.00 98.00 75 ALA A N 1
ATOM 590 C CA . ALA A 1 75 ? -13.230 10.294 9.428 1.00 98.00 75 ALA A CA 1
ATOM 591 C C . ALA A 1 75 ? -14.321 9.877 8.428 1.00 98.00 75 ALA A C 1
ATOM 593 O O . ALA A 1 75 ? -15.425 9.530 8.836 1.00 98.00 75 ALA A O 1
ATOM 594 N N . SER A 1 76 ? -13.997 9.829 7.132 1.00 97.31 76 SER A N 1
ATOM 595 C CA . SER A 1 76 ? -14.915 9.364 6.078 1.00 97.31 76 SER A CA 1
ATOM 596 C C . SER A 1 76 ? -15.226 7.864 6.186 1.00 97.31 76 SER A C 1
ATOM 598 O O . SER A 1 76 ? -16.317 7.405 5.843 1.00 97.31 76 SER A O 1
ATOM 600 N N . VAL A 1 77 ? -14.277 7.077 6.699 1.00 97.38 77 VAL A N 1
ATOM 601 C CA . VAL A 1 77 ? -14.441 5.635 6.930 1.00 97.38 77 VAL A CA 1
ATOM 602 C C . VAL A 1 77 ? -15.257 5.360 8.186 1.00 97.38 77 VAL A C 1
ATOM 604 O O . VAL A 1 77 ? -16.180 4.547 8.156 1.00 97.38 77 VAL A O 1
ATOM 607 N N . TYR A 1 78 ? -14.901 6.003 9.296 1.00 97.81 78 TYR A N 1
ATOM 608 C CA . TYR A 1 78 ? -15.515 5.770 10.595 1.00 97.81 78 TYR A CA 1
ATOM 609 C C . TYR A 1 78 ? -15.448 7.046 11.448 1.00 97.81 78 TYR A C 1
ATOM 611 O O . TYR A 1 78 ? -14.486 7.213 12.196 1.00 97.81 78 TYR A O 1
ATOM 619 N N . PRO A 1 79 ? -16.467 7.929 11.390 1.00 96.75 79 PRO A N 1
ATOM 620 C CA . PRO A 1 79 ? -16.453 9.231 12.068 1.00 96.75 79 PRO A CA 1
ATOM 621 C C . PRO A 1 79 ? -16.266 9.159 13.590 1.00 96.75 79 PRO A C 1
ATOM 623 O O . PRO A 1 79 ? -15.838 10.123 14.211 1.00 96.75 79 PRO A O 1
ATOM 626 N N . SER A 1 80 ? -16.588 8.017 14.203 1.00 97.31 80 SER A N 1
ATOM 627 C CA . SER A 1 80 ? -16.429 7.767 15.641 1.00 97.31 80 SER A CA 1
ATOM 628 C C . SER A 1 80 ? -15.060 7.175 16.007 1.00 97.31 80 SER A C 1
ATOM 630 O O . SER A 1 80 ? -14.951 6.437 16.992 1.00 97.31 80 SER A O 1
ATOM 632 N N . TYR A 1 81 ? -14.020 7.426 15.205 1.00 97.50 81 TYR A N 1
ATOM 633 C CA . TYR A 1 81 ? -12.651 7.044 15.551 1.00 97.50 81 TYR A CA 1
ATOM 634 C C . TYR A 1 81 ? -12.222 7.714 16.864 1.00 97.50 81 TYR A C 1
ATOM 636 O O . TYR A 1 81 ? -12.698 8.784 17.234 1.00 97.50 81 TYR A O 1
ATOM 644 N N . SER A 1 82 ? -11.313 7.070 17.590 1.00 96.75 82 SER A N 1
ATOM 645 C CA . SER A 1 82 ? -10.690 7.646 18.787 1.00 96.75 82 SER A CA 1
ATOM 646 C C . SER A 1 82 ? -9.228 7.947 18.508 1.00 96.75 82 SER A C 1
ATOM 648 O O . SER A 1 82 ? -8.582 7.151 17.823 1.00 96.75 82 SER A O 1
ATOM 650 N N . THR A 1 83 ? -8.673 8.994 19.107 1.00 95.25 83 THR A N 1
ATOM 651 C CA . THR A 1 83 ? -7.235 9.260 19.025 1.00 95.25 83 THR A CA 1
ATOM 652 C C . THR A 1 83 ? -6.514 8.957 20.334 1.00 95.25 83 THR A C 1
ATOM 654 O O . THR A 1 83 ? -7.097 9.006 21.419 1.00 95.25 83 THR A O 1
ATOM 657 N N . TYR A 1 84 ? -5.234 8.598 20.241 1.00 90.56 84 TYR A N 1
ATOM 658 C CA . TYR A 1 84 ? -4.329 8.593 21.387 1.00 90.56 84 TYR A CA 1
ATOM 659 C C . TYR A 1 84 ? -2.925 9.034 20.969 1.00 90.56 84 TYR A C 1
ATOM 661 O O . TYR A 1 84 ? -2.491 8.818 19.836 1.00 90.56 84 TYR A O 1
ATOM 669 N N . HIS A 1 85 ? -2.202 9.652 21.899 1.00 87.50 85 HIS A N 1
ATOM 670 C CA . HIS A 1 85 ? -0.833 10.107 21.676 1.00 87.50 85 HIS A CA 1
ATOM 671 C C . HIS A 1 85 ? 0.178 9.036 22.071 1.00 87.50 85 HIS A C 1
ATOM 673 O O . HIS A 1 85 ? -0.002 8.327 23.064 1.00 87.50 85 HIS A O 1
ATOM 679 N N . ASP A 1 86 ? 1.264 8.938 21.309 1.00 80.31 86 ASP A N 1
ATOM 680 C CA . ASP A 1 86 ? 2.379 8.076 21.677 1.00 80.31 86 ASP A CA 1
ATOM 681 C C . ASP A 1 86 ? 3.050 8.588 22.961 1.00 80.31 86 ASP A C 1
ATOM 683 O O . ASP A 1 86 ? 3.620 9.683 23.001 1.00 80.31 86 ASP A O 1
ATOM 687 N N . SER A 1 87 ? 3.040 7.770 24.012 1.00 77.06 87 SER A N 1
ATOM 688 C CA . SER A 1 87 ? 3.662 8.108 25.295 1.00 77.06 87 SER A CA 1
ATOM 689 C C . SER A 1 87 ? 5.185 8.266 25.209 1.00 77.06 87 SER A C 1
ATOM 691 O O . SER A 1 87 ? 5.802 8.747 26.154 1.00 77.06 87 SER A O 1
ATOM 693 N N . ARG A 1 88 ? 5.811 7.855 24.097 1.00 78.44 88 ARG A N 1
ATOM 694 C CA . ARG A 1 88 ? 7.255 8.001 23.848 1.00 78.44 88 ARG A CA 1
ATOM 695 C C . ARG A 1 88 ? 7.652 9.404 23.373 1.00 78.44 88 ARG A C 1
ATOM 697 O O . ARG A 1 88 ? 8.841 9.648 23.199 1.00 78.44 88 ARG A O 1
ATOM 704 N N . GLY A 1 89 ? 6.693 10.309 23.148 1.00 72.38 89 GLY A N 1
ATOM 705 C CA . GLY A 1 89 ? 6.971 11.717 22.832 1.00 72.38 89 GLY A CA 1
ATOM 706 C C . GLY A 1 89 ? 7.506 11.972 21.418 1.00 72.38 89 GLY A C 1
ATOM 707 O O . GLY A 1 89 ? 8.132 12.996 21.173 1.00 72.38 89 GLY A O 1
ATOM 708 N N . ASN A 1 90 ? 7.260 11.067 20.469 1.00 77.94 90 ASN A N 1
ATOM 709 C CA . ASN A 1 90 ? 7.698 11.196 19.070 1.00 77.94 90 ASN A CA 1
ATOM 710 C C . ASN A 1 90 ? 6.771 12.073 18.198 1.00 77.94 90 ASN A C 1
ATOM 712 O O . ASN A 1 90 ? 6.937 12.100 16.981 1.00 77.94 90 ASN A O 1
ATOM 716 N N . GLY A 1 91 ? 5.774 12.744 18.789 1.00 84.81 91 GLY A N 1
ATOM 717 C CA . GLY A 1 91 ? 4.812 13.580 18.061 1.00 84.81 91 GLY A CA 1
ATOM 718 C C . GLY A 1 91 ? 3.833 12.806 17.168 1.00 84.81 91 GLY A C 1
ATOM 719 O O . GLY A 1 91 ? 3.148 13.423 16.353 1.00 84.81 91 GLY A O 1
ATOM 720 N N . CYS A 1 92 ? 3.761 11.477 17.303 1.00 89.94 92 CYS A N 1
ATOM 721 C CA . CYS A 1 92 ? 2.826 10.642 16.556 1.00 89.94 92 CYS A CA 1
ATOM 722 C C . CYS A 1 92 ? 1.471 10.544 17.266 1.00 89.94 92 CYS A C 1
ATOM 724 O O . CYS A 1 92 ? 1.387 10.330 18.481 1.00 89.94 92 CYS A O 1
ATOM 726 N N . GLU A 1 93 ? 0.406 10.657 16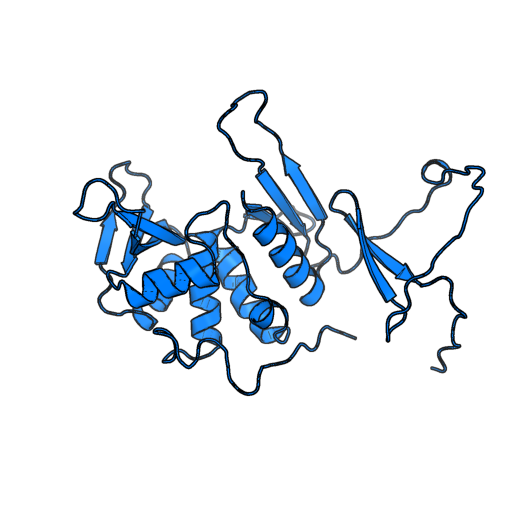.482 1.00 93.12 93 GLU A N 1
ATOM 727 C CA . GLU A 1 93 ? -0.966 10.396 16.892 1.00 93.12 93 GLU A CA 1
ATOM 728 C C . GLU A 1 93 ? -1.473 9.125 16.223 1.00 93.12 93 GLU A C 1
ATOM 730 O O . GLU A 1 93 ? -1.167 8.844 15.066 1.00 93.12 93 GLU A O 1
ATOM 735 N N . PHE A 1 94 ? -2.226 8.338 16.982 1.00 94.88 94 PHE A N 1
ATOM 736 C CA . PHE A 1 94 ? -2.838 7.110 16.512 1.00 94.88 94 PHE A CA 1
ATOM 737 C C . PHE A 1 94 ? -4.339 7.302 16.397 1.00 94.88 94 PHE A C 1
ATOM 739 O O . PHE A 1 94 ? -5.033 7.453 17.401 1.00 94.88 94 PHE A O 1
ATOM 746 N N . PHE A 1 95 ? -4.844 7.205 15.178 1.00 96.75 95 PHE A N 1
ATOM 747 C CA . PHE A 1 95 ? -6.263 7.188 14.872 1.00 96.75 95 PHE A CA 1
ATOM 748 C C . PHE A 1 95 ? -6.758 5.748 14.921 1.00 96.75 95 PHE A C 1
ATOM 750 O O . PHE A 1 95 ? -6.333 4.915 14.123 1.00 96.75 95 PHE A O 1
ATOM 757 N N . THR A 1 96 ? -7.627 5.428 15.874 1.00 97.25 96 THR A N 1
ATOM 758 C CA . THR A 1 96 ? -8.103 4.063 16.121 1.00 97.25 96 THR A CA 1
ATOM 759 C C . THR A 1 96 ? -9.561 3.909 15.722 1.00 97.25 96 THR A C 1
ATOM 761 O O . THR A 1 96 ? -10.448 4.581 16.249 1.00 97.25 96 THR A O 1
ATOM 764 N N . ILE A 1 97 ? -9.808 2.958 14.826 1.00 97.81 97 ILE A N 1
ATOM 765 C CA . ILE A 1 97 ? -11.136 2.522 14.409 1.00 97.81 97 ILE A CA 1
ATOM 766 C C . ILE A 1 97 ? -11.542 1.356 15.316 1.00 97.81 97 ILE A C 1
ATOM 768 O O . ILE A 1 97 ? -11.134 0.207 15.120 1.00 97.81 97 ILE A O 1
ATOM 772 N N . ASN A 1 98 ? -12.360 1.657 16.327 1.00 95.50 98 ASN A N 1
ATOM 773 C CA . ASN A 1 98 ? -12.904 0.678 17.276 1.00 95.50 98 ASN A CA 1
ATOM 774 C C . ASN A 1 98 ? -14.122 -0.061 16.694 1.00 95.50 98 ASN A C 1
ATOM 776 O O . ASN A 1 98 ? -15.186 -0.114 17.306 1.00 95.50 98 ASN A O 1
ATOM 780 N N . ASN A 1 99 ? -13.971 -0.608 15.488 1.00 97.00 99 ASN A N 1
ATOM 781 C CA . ASN A 1 99 ? -14.997 -1.390 14.810 1.00 97.00 99 ASN A CA 1
ATOM 782 C C . ASN A 1 99 ? -14.405 -2.728 14.348 1.00 97.00 99 ASN A C 1
ATOM 784 O O . ASN A 1 99 ? -13.516 -2.779 13.496 1.00 97.00 99 ASN A O 1
ATOM 788 N N . VAL A 1 100 ? -14.917 -3.819 14.921 1.00 96.31 100 VAL A N 1
ATOM 789 C CA . VAL A 1 100 ? -14.403 -5.178 14.701 1.00 96.31 100 VAL A CA 1
ATOM 790 C C . VAL A 1 100 ? -14.602 -5.636 13.255 1.00 96.31 100 VAL A C 1
ATOM 792 O O . VAL A 1 100 ? -13.747 -6.338 12.717 1.00 96.31 100 VAL A O 1
ATOM 795 N N . GLU A 1 101 ? -15.707 -5.255 12.614 1.00 97.62 101 GLU A N 1
ATOM 796 C CA . GLU A 1 101 ? -16.008 -5.663 11.240 1.00 97.62 101 GLU A CA 1
ATOM 797 C C . GLU A 1 101 ? -15.053 -4.998 10.250 1.00 97.62 101 GLU A C 1
ATOM 799 O O . GLU A 1 101 ? -14.435 -5.695 9.442 1.00 97.62 101 GLU A O 1
ATOM 804 N N . ILE A 1 102 ? -14.848 -3.681 10.375 1.00 98.19 102 ILE A N 1
ATOM 805 C CA . ILE A 1 102 ? -13.867 -2.933 9.576 1.00 98.19 102 ILE A CA 1
ATOM 806 C C . ILE A 1 102 ? -12.460 -3.493 9.811 1.00 98.19 102 ILE A C 1
ATOM 808 O O . ILE A 1 102 ? -11.749 -3.811 8.857 1.00 98.19 102 ILE A O 1
ATOM 812 N N . ALA A 1 103 ? -12.058 -3.671 11.072 1.00 97.94 103 ALA A N 1
ATOM 813 C CA . ALA A 1 103 ? -10.718 -4.144 11.402 1.00 97.94 103 ALA A CA 1
ATOM 814 C C . ALA A 1 103 ? -10.442 -5.551 10.844 1.00 97.94 103 ALA A C 1
ATOM 816 O O . ALA A 1 103 ? -9.374 -5.797 10.280 1.00 97.94 103 ALA A O 1
ATOM 817 N N . ARG A 1 104 ? -11.408 -6.473 10.943 1.00 97.12 104 ARG A N 1
ATOM 818 C CA . ARG A 1 104 ? -11.288 -7.826 10.376 1.00 97.12 104 ARG A CA 1
ATOM 819 C C . ARG A 1 104 ? -11.296 -7.820 8.857 1.00 97.12 104 ARG A C 1
ATOM 821 O O . ARG A 1 104 ? -10.510 -8.551 8.259 1.00 97.12 104 ARG A O 1
ATOM 828 N N . TYR A 1 105 ? -12.149 -7.006 8.238 1.00 98.06 105 TYR A N 1
ATOM 829 C CA . TYR A 1 105 ? -12.152 -6.828 6.789 1.00 98.06 105 TYR A CA 1
ATOM 830 C C . TYR A 1 105 ? -10.762 -6.403 6.298 1.00 98.06 105 TYR A C 1
ATOM 832 O O . TYR A 1 105 ? -10.175 -7.070 5.445 1.00 98.06 105 TYR A O 1
ATOM 840 N N . LEU A 1 106 ? -10.191 -5.364 6.913 1.00 98.06 106 LEU A N 1
ATOM 841 C CA . LEU A 1 106 ? -8.874 -4.847 6.556 1.00 98.06 106 LEU A CA 1
ATOM 842 C C . LEU A 1 106 ? -7.753 -5.867 6.790 1.00 98.06 106 LEU A C 1
ATOM 844 O O . LEU A 1 106 ? -6.905 -6.066 5.920 1.00 98.06 106 LEU A O 1
ATOM 848 N N . ALA A 1 107 ? -7.769 -6.559 7.931 1.00 96.75 107 ALA A N 1
ATOM 849 C CA . ALA A 1 107 ? -6.797 -7.604 8.236 1.00 96.75 107 ALA A CA 1
ATOM 850 C C . ALA A 1 107 ? -6.837 -8.754 7.214 1.00 96.75 107 ALA A C 1
ATOM 852 O O . ALA A 1 107 ? -5.788 -9.220 6.768 1.00 96.75 107 ALA A O 1
ATOM 853 N N . ASN A 1 108 ? -8.028 -9.195 6.809 1.00 96.38 108 ASN A N 1
ATOM 854 C CA . ASN A 1 108 ? -8.192 -10.294 5.857 1.00 96.38 108 ASN A CA 1
ATOM 855 C C . ASN A 1 108 ? -7.756 -9.898 4.436 1.00 96.38 108 ASN A C 1
ATOM 857 O O . ASN A 1 108 ? -7.011 -10.633 3.769 1.00 96.38 108 ASN A O 1
ATOM 861 N N . GLU A 1 109 ? -8.203 -8.726 3.986 1.00 97.56 109 GLU A N 1
ATOM 862 C CA . GLU A 1 109 ? -7.998 -8.253 2.618 1.00 97.56 109 GLU A CA 1
ATOM 863 C C . GLU A 1 109 ? -6.556 -7.772 2.396 1.00 97.56 109 GLU A C 1
ATOM 865 O O . GLU A 1 109 ? -5.943 -8.091 1.375 1.00 97.56 109 GLU A O 1
ATOM 870 N N . PHE A 1 110 ? -5.966 -7.090 3.383 1.00 98.06 110 PHE A N 1
ATOM 871 C CA . PHE A 1 110 ? -4.677 -6.407 3.235 1.00 98.06 110 PHE A CA 1
ATOM 872 C C . PHE A 1 110 ? -3.571 -6.924 4.142 1.00 98.06 110 PHE A C 1
ATOM 874 O O . PHE A 1 110 ? -2.424 -6.583 3.892 1.00 98.06 110 PHE A O 1
ATOM 881 N N . GLY A 1 111 ? -3.870 -7.756 5.141 1.00 96.19 111 GLY A N 1
ATOM 882 C CA . GLY A 1 111 ? -2.899 -8.306 6.091 1.00 96.19 111 GLY A CA 1
ATOM 883 C C . GLY A 1 111 ? -2.885 -7.565 7.442 1.00 96.19 111 GLY A C 1
ATOM 884 O O . GLY A 1 111 ? -2.811 -6.332 7.464 1.00 96.19 111 GLY A O 1
ATOM 885 N N . PRO A 1 112 ? -2.918 -8.282 8.587 1.00 92.25 112 PRO A N 1
ATOM 886 C CA . PRO A 1 112 ? -2.974 -7.665 9.916 1.00 92.25 112 PRO A CA 1
ATOM 887 C C . PRO A 1 112 ? -1.662 -7.018 10.389 1.00 92.25 112 PRO A C 1
ATOM 889 O O . PRO A 1 112 ? -1.685 -6.202 11.314 1.00 92.25 112 PRO A O 1
ATOM 892 N N . HIS A 1 113 ? -0.521 -7.370 9.787 1.00 93.38 113 HIS A N 1
ATOM 893 C CA . HIS A 1 113 ? 0.815 -6.974 10.233 1.00 93.38 113 HIS A CA 1
ATOM 894 C C . HIS A 1 113 ? 1.700 -6.505 9.076 1.00 93.38 113 HIS A C 1
ATOM 896 O O . HIS A 1 113 ? 1.561 -6.946 7.939 1.00 93.38 113 HIS A O 1
ATOM 902 N N . SER A 1 114 ? 2.711 -5.688 9.374 1.00 94.88 114 SER A N 1
ATOM 903 C CA . SER A 1 114 ? 3.632 -5.142 8.364 1.00 94.88 114 SER A CA 1
ATOM 904 C C . SER A 1 114 ? 4.307 -6.204 7.479 1.00 94.88 114 SER A C 1
ATOM 906 O O . SER A 1 114 ? 4.547 -5.966 6.299 1.00 94.88 114 SER A O 1
ATOM 908 N N . TRP A 1 115 ? 4.583 -7.402 8.007 1.00 95.12 115 TRP A N 1
ATOM 909 C CA . TRP A 1 115 ? 5.241 -8.494 7.272 1.00 95.12 115 TRP A CA 1
ATOM 910 C C . TRP A 1 115 ? 4.311 -9.359 6.424 1.00 95.12 115 TRP A C 1
ATOM 912 O O . TRP A 1 115 ? 4.800 -10.199 5.672 1.00 95.12 115 TRP A O 1
ATOM 922 N N . ASN A 1 116 ? 2.995 -9.186 6.539 1.00 94.88 116 ASN A N 1
ATOM 923 C CA . ASN A 1 116 ? 2.016 -9.880 5.703 1.00 94.88 116 ASN A CA 1
ATOM 924 C C . ASN A 1 116 ? 1.076 -8.925 4.958 1.00 94.88 116 ASN A C 1
ATOM 926 O O . ASN A 1 116 ? 0.096 -9.390 4.372 1.00 94.88 116 ASN A O 1
ATOM 930 N N . LYS A 1 117 ? 1.403 -7.622 4.926 1.00 97.88 117 LYS A N 1
ATOM 931 C CA . LYS A 1 117 ? 0.707 -6.654 4.078 1.00 97.88 117 LYS A CA 1
ATOM 932 C C . LYS A 1 117 ? 0.730 -7.088 2.609 1.00 97.88 117 LYS A C 1
ATOM 934 O O . LYS A 1 117 ? 1.736 -7.632 2.146 1.00 97.88 117 LYS A O 1
ATOM 939 N N . LYS A 1 118 ? -0.349 -6.838 1.872 1.00 98.38 118 LYS A N 1
ATOM 940 C CA . LYS A 1 118 ? -0.503 -7.182 0.446 1.00 98.38 118 LYS A CA 1
ATOM 941 C C . LYS A 1 118 ? -1.497 -6.241 -0.235 1.00 98.38 118 LYS A C 1
ATOM 943 O O . LYS A 1 118 ? -2.338 -5.653 0.439 1.00 98.38 118 LYS A O 1
ATOM 948 N N . ILE A 1 119 ? -1.439 -6.150 -1.565 1.00 98.62 119 ILE A N 1
ATOM 949 C CA . ILE A 1 119 ? -2.437 -5.427 -2.367 1.00 98.62 119 ILE A CA 1
ATOM 950 C C . ILE A 1 119 ? -3.203 -6.440 -3.232 1.00 98.62 119 ILE A C 1
ATOM 952 O O . ILE A 1 119 ? -2.620 -7.041 -4.150 1.00 98.62 119 ILE A O 1
ATOM 956 N N . PRO A 1 120 ? -4.514 -6.632 -2.984 1.00 97.88 120 PRO A N 1
ATOM 957 C CA . PRO A 1 120 ? -5.362 -7.520 -3.764 1.00 97.88 120 PRO A CA 1
ATOM 958 C C . PRO A 1 120 ? -5.251 -7.291 -5.270 1.00 97.88 120 PRO A C 1
ATOM 960 O O . PRO A 1 120 ? -5.122 -6.165 -5.762 1.00 97.88 120 PRO A O 1
ATOM 963 N N . ARG A 1 121 ? -5.344 -8.383 -6.035 1.00 97.00 121 ARG A N 1
ATOM 964 C CA . ARG A 1 121 ? -5.181 -8.342 -7.493 1.00 97.00 121 ARG A CA 1
ATOM 965 C C . ARG A 1 121 ? -6.185 -7.409 -8.171 1.00 97.00 121 ARG A C 1
ATOM 967 O O . ARG A 1 121 ? -5.809 -6.715 -9.109 1.00 97.00 121 ARG A O 1
ATOM 974 N N . TRP A 1 122 ? -7.425 -7.366 -7.683 1.00 97.75 122 TRP A N 1
ATOM 975 C CA . TRP A 1 122 ? -8.476 -6.526 -8.256 1.00 97.75 122 TRP A CA 1
ATOM 976 C C . TRP A 1 122 ? -8.131 -5.032 -8.187 1.00 97.75 122 TRP A C 1
ATOM 978 O O . TRP A 1 122 ? -8.428 -4.315 -9.136 1.00 97.75 122 TRP A O 1
ATOM 988 N N . ILE A 1 123 ? -7.437 -4.589 -7.128 1.00 98.50 123 ILE A N 1
ATOM 989 C CA . ILE A 1 123 ? -6.922 -3.219 -6.997 1.00 98.50 123 ILE A CA 1
ATOM 990 C C . ILE A 1 123 ? -5.768 -3.001 -7.967 1.00 98.50 123 ILE A C 1
ATOM 992 O O . ILE A 1 123 ? -5.767 -2.035 -8.726 1.00 98.50 123 ILE A O 1
ATOM 996 N N . ARG A 1 124 ? -4.796 -3.922 -7.994 1.00 97.69 124 ARG A N 1
ATOM 997 C CA . ARG A 1 124 ? -3.635 -3.820 -8.893 1.00 97.69 124 ARG A CA 1
ATOM 998 C C . ARG A 1 124 ? -4.027 -3.805 -10.362 1.00 97.69 124 ARG A C 1
ATOM 1000 O O . ARG A 1 124 ? -3.254 -3.313 -11.181 1.00 97.69 124 ARG A O 1
ATOM 1007 N N . ASP A 1 125 ? -5.181 -4.361 -10.708 1.00 97.38 125 ASP A N 1
ATOM 1008 C CA . ASP A 1 125 ? -5.671 -4.396 -12.079 1.00 97.38 125 ASP A CA 1
ATOM 1009 C C . ASP A 1 125 ? -6.519 -3.172 -12.473 1.00 97.38 125 ASP A C 1
ATOM 1011 O O . ASP A 1 125 ? -6.940 -3.065 -13.629 1.00 97.38 125 ASP A O 1
ATOM 1015 N N . LEU A 1 126 ? -6.709 -2.207 -11.566 1.00 98.25 126 LEU A N 1
ATOM 1016 C CA . LEU A 1 126 ? -7.437 -0.973 -11.848 1.00 98.25 126 LEU A CA 1
ATOM 1017 C C . LEU A 1 126 ? -6.723 -0.083 -12.886 1.00 98.25 126 LEU A C 1
ATOM 1019 O O . LEU A 1 126 ? -5.510 -0.194 -13.098 1.00 98.25 126 LEU A O 1
ATOM 1023 N N . PRO A 1 127 ? -7.457 0.824 -13.557 1.00 97.62 127 PRO A N 1
ATOM 1024 C CA . PRO A 1 127 ? -6.874 1.817 -14.456 1.00 97.62 127 PRO A CA 1
ATOM 1025 C C . PRO A 1 127 ? -5.867 2.753 -13.772 1.00 97.62 127 PRO A C 1
ATOM 1027 O O . PRO A 1 127 ? -5.920 2.981 -12.563 1.00 97.62 127 PRO A O 1
ATOM 1030 N N . LYS A 1 128 ? -4.958 3.345 -14.561 1.00 97.00 128 LYS A N 1
ATOM 1031 C CA . LYS A 1 128 ? -3.859 4.193 -14.057 1.00 97.00 128 LYS A CA 1
ATOM 1032 C C . LYS A 1 128 ? -4.309 5.321 -13.133 1.00 97.00 128 LYS A C 1
ATOM 1034 O O . LYS A 1 128 ? -3.634 5.576 -12.146 1.00 97.00 128 LYS A O 1
ATOM 1039 N N . ASN A 1 129 ? -5.406 6.005 -13.450 1.00 97.50 129 ASN A N 1
ATOM 1040 C CA . ASN A 1 129 ? -5.913 7.104 -12.626 1.00 97.50 129 ASN A CA 1
ATOM 1041 C C . ASN A 1 129 ? -6.282 6.626 -11.215 1.00 97.50 129 ASN A C 1
ATOM 1043 O O . ASN A 1 129 ? -5.950 7.305 -10.254 1.00 97.50 129 ASN A O 1
ATOM 1047 N N . LYS A 1 130 ? -6.864 5.430 -11.087 1.00 98.44 130 LYS A N 1
ATOM 1048 C CA . LYS A 1 130 ? -7.203 4.816 -9.796 1.00 98.44 130 LYS A CA 1
ATOM 1049 C C . LYS A 1 130 ? -5.963 4.309 -9.062 1.00 98.44 130 LYS A C 1
ATOM 1051 O O . LYS A 1 130 ? -5.771 4.613 -7.892 1.00 98.44 130 LYS A O 1
ATOM 1056 N N . LEU A 1 131 ? -5.044 3.649 -9.770 1.00 98.62 131 LEU A N 1
ATOM 1057 C CA . LEU A 1 131 ? -3.744 3.281 -9.195 1.00 98.62 131 LEU A CA 1
ATOM 1058 C C . LEU A 1 131 ? -2.943 4.502 -8.717 1.00 98.62 131 LEU A C 1
ATOM 1060 O O . LEU A 1 131 ? -2.185 4.388 -7.761 1.00 98.62 131 LEU A O 1
ATOM 1064 N N . LYS A 1 132 ? -3.103 5.670 -9.357 1.00 98.31 132 LYS A N 1
ATOM 1065 C CA . LYS A 1 132 ? -2.427 6.908 -8.949 1.00 98.31 132 LYS A CA 1
ATOM 1066 C C . LYS A 1 132 ? -2.988 7.467 -7.637 1.00 98.31 132 LYS A C 1
ATOM 1068 O O . LYS A 1 132 ? -2.212 8.072 -6.908 1.00 98.31 132 LYS A O 1
ATOM 1073 N N . VAL A 1 133 ? -4.270 7.246 -7.322 1.00 98.62 133 VAL A N 1
ATOM 1074 C CA . VAL A 1 133 ? -4.854 7.588 -6.008 1.00 98.62 133 VAL A CA 1
ATOM 1075 C C . VAL A 1 133 ? -4.168 6.771 -4.915 1.00 98.62 133 VAL A C 1
ATOM 1077 O O . VAL A 1 133 ? -3.515 7.348 -4.053 1.00 98.62 133 VAL A O 1
ATOM 1080 N N . LEU A 1 134 ? -4.187 5.439 -5.043 1.00 98.62 134 LEU A N 1
ATOM 1081 C CA . LEU A 1 134 ? -3.513 4.532 -4.106 1.00 98.62 134 LEU A CA 1
ATOM 1082 C C . LEU A 1 134 ? -2.008 4.820 -3.984 1.00 98.62 134 LEU A C 1
ATOM 1084 O O . LEU A 1 134 ? -1.447 4.805 -2.896 1.00 98.62 134 LEU A O 1
ATOM 1088 N N . TYR A 1 135 ? -1.337 5.092 -5.107 1.00 98.38 135 TYR A N 1
ATOM 1089 C CA . TYR A 1 135 ? 0.083 5.443 -5.115 1.00 98.38 135 TYR A CA 1
ATOM 1090 C C . TYR A 1 135 ? 0.370 6.683 -4.269 1.00 98.38 135 TYR A C 1
ATOM 1092 O O . TYR A 1 135 ? 1.342 6.688 -3.523 1.00 98.38 135 TYR A O 1
ATOM 1100 N N . LYS A 1 136 ? -0.449 7.735 -4.394 1.00 97.81 136 LYS A N 1
ATOM 1101 C CA . LYS A 1 136 ? -0.243 8.988 -3.661 1.00 97.81 136 LYS A CA 1
ATOM 1102 C C . LYS A 1 136 ? -0.389 8.777 -2.156 1.00 97.81 136 LYS A C 1
ATOM 1104 O O . LYS A 1 136 ? 0.498 9.203 -1.429 1.00 97.81 136 LYS A O 1
ATOM 1109 N N . SER A 1 137 ? -1.442 8.093 -1.709 1.00 98.06 137 SER A N 1
ATOM 1110 C CA . SER A 1 137 ? -1.664 7.838 -0.279 1.00 98.06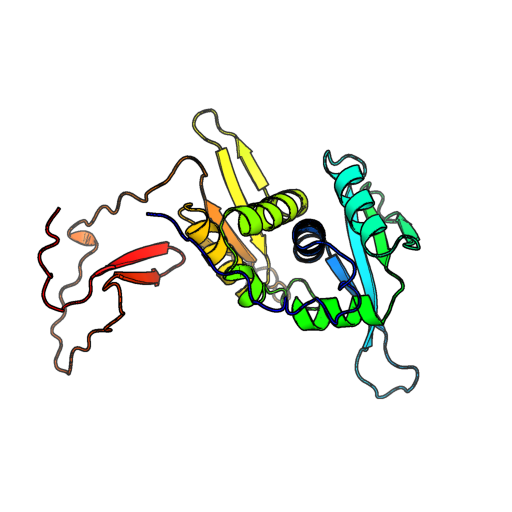 137 SER A CA 1
ATOM 1111 C C . SER A 1 137 ? -0.599 6.916 0.323 1.00 98.06 137 SER A C 1
ATOM 1113 O O . SER A 1 137 ? -0.071 7.208 1.391 1.00 98.06 137 SER A O 1
ATOM 1115 N N . MET A 1 138 ? -0.182 5.865 -0.391 1.00 97.94 138 MET A N 1
ATOM 1116 C CA . MET A 1 138 ? 0.919 5.007 0.072 1.00 97.94 138 MET A CA 1
ATOM 1117 C C . MET A 1 138 ? 2.259 5.751 0.152 1.00 97.94 138 MET A C 1
ATOM 1119 O O . MET A 1 138 ? 3.039 5.532 1.076 1.00 97.94 138 MET A O 1
ATOM 1123 N N . MET A 1 139 ? 2.544 6.633 -0.812 1.00 97.00 139 MET A N 1
ATOM 1124 C CA . MET A 1 139 ? 3.756 7.458 -0.782 1.00 97.00 139 MET A CA 1
ATOM 1125 C C . MET A 1 139 ? 3.713 8.544 0.290 1.00 97.00 139 MET A C 1
ATOM 1127 O O . MET A 1 139 ? 4.764 8.919 0.791 1.00 97.00 139 MET A O 1
ATOM 1131 N N . ALA A 1 140 ? 2.527 9.037 0.635 1.00 94.56 140 ALA A N 1
ATOM 1132 C CA . ALA A 1 140 ? 2.335 10.009 1.703 1.00 94.56 140 ALA A CA 1
ATOM 1133 C C . ALA A 1 140 ? 2.597 9.426 3.105 1.00 94.56 140 ALA A C 1
ATOM 1135 O O . ALA A 1 140 ? 3.037 10.166 3.978 1.00 94.56 140 ALA A O 1
ATOM 1136 N N . GLY A 1 141 ? 2.344 8.128 3.314 1.00 90.19 141 GLY A N 1
ATOM 1137 C CA . GLY A 1 141 ? 2.694 7.429 4.558 1.00 90.19 141 GLY A CA 1
ATOM 1138 C C . GLY A 1 141 ? 4.164 6.994 4.592 1.00 90.19 141 GLY A C 1
ATOM 1139 O O . GLY A 1 141 ? 5.014 7.646 5.187 1.00 90.19 141 GLY A O 1
ATOM 1140 N N . ASP A 1 142 ? 4.483 5.922 3.862 1.00 88.25 142 ASP A N 1
ATOM 1141 C CA . ASP A 1 142 ? 5.776 5.210 3.941 1.00 88.25 142 ASP A CA 1
ATOM 1142 C C . ASP A 1 142 ? 6.820 5.660 2.896 1.00 88.25 142 ASP A C 1
ATOM 1144 O O . ASP A 1 142 ? 7.932 5.114 2.808 1.00 88.25 142 ASP A O 1
ATOM 1148 N N . GLY A 1 143 ? 6.441 6.571 2.001 1.00 88.44 143 GLY A N 1
ATOM 1149 C CA . GLY A 1 143 ? 7.267 6.966 0.870 1.00 88.44 143 GLY A CA 1
ATOM 1150 C C . GLY A 1 143 ? 8.441 7.851 1.279 1.00 88.44 143 GLY A C 1
ATOM 1151 O O . GLY A 1 143 ? 8.289 8.830 1.996 1.00 88.44 143 GLY A O 1
ATOM 1152 N N . ASP A 1 144 ? 9.627 7.546 0.754 1.00 92.06 144 ASP A N 1
ATOM 1153 C CA . ASP A 1 144 ? 10.806 8.409 0.874 1.00 92.06 144 ASP A CA 1
ATOM 1154 C C . ASP A 1 144 ? 11.134 9.005 -0.494 1.00 92.06 144 ASP A C 1
ATOM 1156 O O . ASP A 1 144 ? 11.362 8.272 -1.465 1.00 92.06 144 ASP A O 1
ATOM 1160 N N . VAL A 1 145 ? 11.178 10.333 -0.564 1.00 91.44 145 VAL A N 1
ATOM 1161 C CA . VAL A 1 145 ? 11.585 11.073 -1.760 1.00 91.44 145 VAL A CA 1
ATOM 1162 C C . VAL A 1 145 ? 12.898 11.772 -1.461 1.00 91.44 145 VAL A C 1
ATOM 1164 O O . VAL A 1 145 ? 12.995 12.607 -0.568 1.00 91.44 145 VAL A O 1
ATOM 1167 N N . ARG A 1 146 ? 13.931 11.415 -2.220 1.00 87.62 146 ARG A N 1
ATOM 1168 C CA . ARG A 1 146 ? 15.212 12.114 -2.197 1.00 87.62 146 ARG A CA 1
ATOM 1169 C C . ARG A 1 146 ? 15.302 12.994 -3.423 1.00 87.62 146 ARG A C 1
ATOM 1171 O O . ARG A 1 146 ? 15.510 12.485 -4.526 1.00 87.62 146 ARG A O 1
ATOM 1178 N N . SER A 1 147 ? 15.182 14.290 -3.201 1.00 83.12 147 SER A N 1
ATOM 1179 C CA . SER A 1 147 ? 15.460 15.300 -4.211 1.00 83.12 147 SER A CA 1
ATOM 1180 C C . SER A 1 147 ? 16.964 15.565 -4.239 1.00 83.12 147 SER A C 1
ATOM 1182 O O . SER A 1 147 ? 17.544 16.039 -3.262 1.00 83.12 147 SER A O 1
ATOM 1184 N N . ASP A 1 148 ? 17.619 15.189 -5.337 1.00 76.75 148 ASP A N 1
ATOM 1185 C CA . ASP A 1 148 ? 18.959 1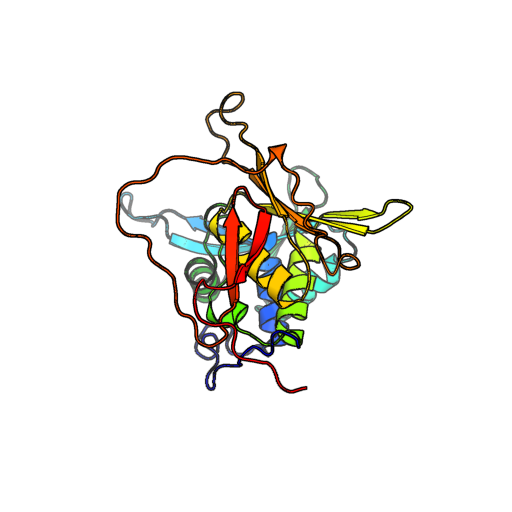5.671 -5.677 1.00 76.75 148 ASP A CA 1
ATOM 1186 C C . ASP A 1 148 ? 18.847 16.756 -6.766 1.00 76.75 148 ASP A C 1
ATOM 1188 O O . ASP A 1 148 ? 17.801 16.900 -7.399 1.00 76.75 148 ASP A O 1
ATOM 1192 N N . ASN A 1 149 ? 19.912 17.535 -6.991 1.00 66.44 149 ASN A N 1
ATOM 1193 C CA . ASN A 1 149 ? 19.928 18.634 -7.974 1.00 66.44 149 ASN A CA 1
ATOM 1194 C C . ASN A 1 149 ? 19.626 18.194 -9.423 1.00 66.44 149 ASN A C 1
ATOM 1196 O O . ASN A 1 149 ? 19.558 19.039 -10.312 1.00 66.44 149 ASN A O 1
ATOM 1200 N N . LEU A 1 150 ? 19.514 16.888 -9.692 1.00 70.19 150 LEU A N 1
ATOM 1201 C CA . LEU A 1 150 ? 19.322 16.347 -11.026 1.00 70.19 150 LEU A CA 1
ATOM 1202 C C . LEU A 1 150 ? 17.918 15.759 -11.191 1.00 70.19 150 LEU A C 1
ATOM 1204 O O . LEU A 1 150 ? 17.286 16.086 -12.193 1.00 70.19 150 LEU A O 1
ATOM 1208 N N . GLN A 1 151 ? 17.433 14.892 -10.284 1.00 79.19 151 GLN A N 1
ATOM 1209 C CA . GLN A 1 151 ? 16.105 14.249 -10.354 1.00 79.19 151 GLN A CA 1
ATOM 1210 C C . GLN A 1 151 ? 15.634 13.687 -8.999 1.00 79.19 151 GLN A C 1
ATOM 1212 O O . GLN A 1 151 ? 16.411 13.073 -8.266 1.00 79.19 151 GLN A O 1
ATOM 1217 N N . ASP A 1 152 ? 14.322 13.731 -8.744 1.00 88.94 152 ASP A N 1
ATOM 1218 C CA . ASP A 1 152 ? 13.727 13.016 -7.612 1.00 88.94 152 ASP A CA 1
ATOM 1219 C C . ASP A 1 152 ? 13.890 11.496 -7.746 1.00 88.94 152 ASP A C 1
ATOM 1221 O O . ASP A 1 152 ? 13.570 10.874 -8.776 1.00 88.94 152 ASP A O 1
ATOM 1225 N N . ARG A 1 153 ? 14.371 10.886 -6.661 1.00 89.81 153 ARG A N 1
ATOM 1226 C CA . ARG A 1 153 ? 14.463 9.437 -6.492 1.00 89.81 153 ARG A CA 1
ATOM 1227 C C . ARG A 1 153 ? 13.508 8.999 -5.403 1.00 89.81 153 ARG A C 1
ATOM 1229 O O . ARG A 1 153 ? 13.626 9.413 -4.254 1.00 89.81 153 ARG A O 1
ATOM 1236 N N . PHE A 1 154 ? 12.615 8.100 -5.773 1.00 95.19 154 PHE A N 1
ATOM 1237 C CA . PHE A 1 154 ? 11.572 7.596 -4.902 1.00 95.19 154 PHE A CA 1
ATOM 1238 C C . PHE A 1 154 ? 11.980 6.236 -4.355 1.00 95.19 154 PHE A C 1
ATOM 1240 O O . PHE A 1 154 ? 12.590 5.419 -5.059 1.00 95.19 154 PHE A O 1
ATOM 1247 N N . ARG A 1 155 ? 11.633 5.991 -3.095 1.00 96.50 155 ARG A N 1
ATOM 1248 C CA . ARG A 1 155 ? 11.858 4.731 -2.403 1.00 96.50 155 ARG A CA 1
ATOM 1249 C C . ARG A 1 155 ? 10.621 4.359 -1.594 1.00 96.50 155 ARG A C 1
ATOM 1251 O O . ARG A 1 155 ? 10.072 5.188 -0.885 1.00 96.50 155 ARG A O 1
ATOM 1258 N N . TYR A 1 156 ? 10.259 3.082 -1.641 1.00 97.56 156 TYR A N 1
ATOM 1259 C CA . TYR A 1 156 ? 9.284 2.464 -0.743 1.00 97.56 156 TYR A CA 1
ATOM 1260 C C . TYR A 1 156 ? 9.957 1.311 0.001 1.00 97.56 156 TYR A C 1
ATOM 1262 O O . TYR A 1 156 ? 10.729 0.551 -0.601 1.00 97.56 156 TYR A O 1
ATOM 1270 N N . VAL A 1 157 ? 9.709 1.192 1.302 1.00 96.69 157 VAL A N 1
ATOM 1271 C CA . VAL A 1 157 ? 10.357 0.202 2.172 1.00 96.69 157 VAL A CA 1
ATOM 1272 C C . VAL A 1 157 ? 9.291 -0.628 2.865 1.00 96.69 157 VAL A C 1
ATOM 1274 O O . VAL A 1 157 ? 8.338 -0.095 3.404 1.00 96.69 157 VAL A O 1
ATOM 1277 N N . THR A 1 158 ? 9.455 -1.946 2.872 1.00 97.12 158 THR A N 1
ATOM 1278 C CA . THR A 1 158 ? 8.545 -2.841 3.591 1.00 97.12 158 THR A CA 1
ATOM 1279 C C . THR A 1 158 ? 9.263 -4.112 4.026 1.00 97.12 158 THR A C 1
ATOM 1281 O O . THR A 1 158 ? 10.267 -4.513 3.441 1.00 97.12 158 THR A O 1
ATOM 1284 N N . VAL A 1 159 ? 8.737 -4.777 5.050 1.00 96.75 159 VAL A N 1
ATOM 1285 C CA . VAL A 1 159 ? 9.169 -6.122 5.464 1.00 96.75 159 VAL A CA 1
ATOM 1286 C C . VAL A 1 159 ? 8.282 -7.229 4.877 1.00 96.75 159 VAL A C 1
ATOM 1288 O O . VAL A 1 159 ? 8.572 -8.408 5.066 1.00 96.75 159 VAL A O 1
ATOM 1291 N N . SER A 1 160 ? 7.211 -6.877 4.153 1.00 97.25 160 SER A N 1
ATOM 1292 C CA . SER A 1 160 ? 6.407 -7.831 3.385 1.00 97.25 160 SER A CA 1
ATOM 1293 C C . SER A 1 160 ? 6.967 -7.975 1.972 1.00 97.25 160 SER A C 1
ATOM 1295 O O . SER A 1 160 ? 6.869 -7.068 1.141 1.00 97.25 160 SER A O 1
ATOM 1297 N N . LYS A 1 161 ? 7.506 -9.158 1.660 1.00 96.06 161 LYS A N 1
ATOM 1298 C CA . LYS A 1 161 ? 7.921 -9.494 0.291 1.00 96.06 161 LYS A CA 1
ATOM 1299 C C . LYS A 1 161 ? 6.766 -9.341 -0.708 1.00 96.06 161 LYS A C 1
ATOM 1301 O O . LYS A 1 161 ? 6.987 -8.835 -1.807 1.00 96.06 161 LYS A O 1
ATOM 1306 N N . GLN A 1 162 ? 5.560 -9.768 -0.328 1.00 97.50 162 GLN A N 1
ATOM 1307 C CA . GLN A 1 162 ? 4.378 -9.683 -1.186 1.00 97.50 162 GLN A CA 1
ATOM 1308 C C . GLN A 1 162 ? 4.034 -8.226 -1.500 1.00 97.50 162 GLN A C 1
ATOM 1310 O O . GLN A 1 162 ? 3.847 -7.894 -2.666 1.00 97.50 162 GLN A O 1
ATOM 1315 N N . LEU A 1 163 ? 4.041 -7.344 -0.493 1.00 98.12 163 LEU A N 1
ATOM 1316 C CA . LEU A 1 163 ? 3.785 -5.920 -0.704 1.00 98.12 163 LEU A CA 1
ATOM 1317 C C . LEU A 1 163 ? 4.843 -5.281 -1.609 1.00 98.12 163 LEU A C 1
ATOM 1319 O O . LEU A 1 163 ? 4.500 -4.495 -2.484 1.00 98.12 163 LEU A O 1
ATOM 1323 N N . ALA A 1 164 ? 6.122 -5.635 -1.449 1.00 97.19 164 ALA A N 1
ATOM 1324 C CA . ALA A 1 164 ? 7.183 -5.120 -2.315 1.00 97.19 164 ALA A CA 1
ATOM 1325 C C . ALA A 1 164 ? 6.994 -5.528 -3.790 1.00 97.19 164 ALA A C 1
ATOM 1327 O O . ALA A 1 164 ? 7.261 -4.733 -4.699 1.00 97.19 164 ALA A O 1
ATOM 1328 N N . ASP A 1 165 ? 6.536 -6.760 -4.033 1.00 96.06 165 ASP A N 1
ATOM 1329 C CA . ASP A 1 165 ? 6.225 -7.267 -5.372 1.00 96.06 165 ASP A CA 1
ATOM 1330 C C . ASP A 1 165 ? 4.964 -6.594 -5.948 1.00 96.06 165 ASP A C 1
ATOM 1332 O O . ASP A 1 165 ? 4.975 -6.140 -7.094 1.00 96.06 165 ASP A O 1
ATOM 1336 N N . ASP A 1 166 ? 3.912 -6.459 -5.139 1.00 97.88 166 ASP A N 1
ATOM 1337 C CA . ASP A 1 166 ? 2.660 -5.783 -5.492 1.00 97.88 166 ASP A CA 1
ATOM 1338 C C . ASP A 1 166 ? 2.878 -4.299 -5.826 1.00 97.88 166 ASP A C 1
ATOM 1340 O O . ASP A 1 166 ? 2.370 -3.801 -6.832 1.00 97.88 166 ASP A O 1
ATOM 1344 N N . TRP A 1 167 ? 3.687 -3.605 -5.024 1.00 97.50 167 TRP A N 1
ATOM 1345 C CA . TRP A 1 167 ? 4.079 -2.216 -5.249 1.00 97.50 167 TRP A CA 1
ATOM 1346 C C . TRP A 1 167 ? 4.875 -2.054 -6.548 1.00 97.50 167 TRP A C 1
ATOM 1348 O O . TRP A 1 167 ? 4.608 -1.153 -7.341 1.00 97.50 167 TRP A O 1
ATOM 1358 N N . SER A 1 168 ? 5.808 -2.973 -6.821 1.00 95.25 168 SER A N 1
ATOM 1359 C CA . SER A 1 168 ? 6.575 -2.970 -8.074 1.00 95.25 168 SER A CA 1
ATOM 1360 C C . SER A 1 168 ? 5.669 -3.130 -9.306 1.00 95.25 168 SER A C 1
ATOM 1362 O O . SER A 1 168 ? 5.886 -2.455 -10.312 1.00 95.25 168 SER A O 1
ATOM 1364 N N . ASP A 1 169 ? 4.640 -3.984 -9.232 1.00 95.12 169 ASP A N 1
ATOM 1365 C CA . ASP A 1 169 ? 3.624 -4.138 -10.288 1.00 95.12 169 ASP A CA 1
ATOM 1366 C C . ASP A 1 169 ? 2.857 -2.822 -10.520 1.00 95.12 169 ASP A C 1
ATOM 1368 O O . ASP A 1 169 ? 2.709 -2.376 -11.659 1.00 95.12 169 ASP A O 1
ATOM 1372 N N . ILE A 1 170 ? 2.444 -2.137 -9.448 1.00 97.00 170 ILE A N 1
ATOM 1373 C CA . ILE A 1 170 ? 1.767 -0.832 -9.540 1.00 97.00 170 ILE A CA 1
ATOM 1374 C C . ILE A 1 170 ? 2.675 0.225 -10.174 1.00 97.00 170 ILE A C 1
ATOM 1376 O O . ILE A 1 170 ? 2.254 0.890 -11.122 1.00 97.00 170 ILE A O 1
ATOM 1380 N N . CYS A 1 171 ? 3.922 0.366 -9.713 1.00 95.12 171 CYS A N 1
ATOM 1381 C CA . CYS A 1 171 ? 4.878 1.315 -10.288 1.00 95.12 171 CYS A CA 1
ATOM 1382 C C . CYS A 1 171 ? 5.061 1.083 -11.796 1.00 95.12 171 CYS A C 1
ATOM 1384 O O . CYS A 1 171 ? 5.001 2.029 -12.584 1.00 95.12 171 CYS A 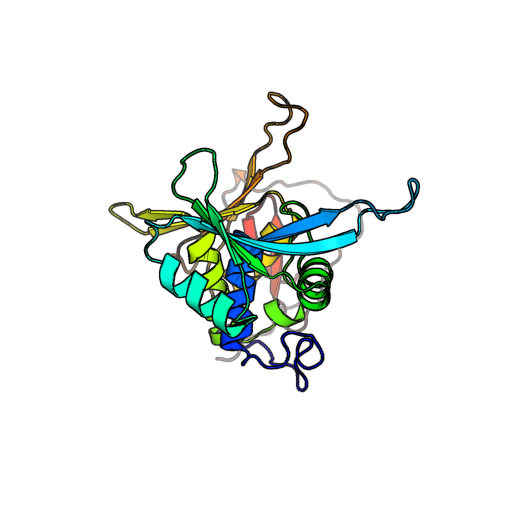O 1
ATOM 1386 N N . LEU A 1 172 ? 5.214 -0.178 -12.212 1.00 92.88 172 LEU A N 1
ATOM 1387 C CA . LEU A 1 172 ? 5.331 -0.547 -13.621 1.00 92.88 172 LEU A CA 1
ATOM 1388 C C . LEU A 1 172 ? 4.076 -0.171 -14.422 1.00 92.88 172 LEU A C 1
ATOM 1390 O O . LEU A 1 172 ? 4.173 0.431 -15.493 1.00 92.88 172 LEU A O 1
ATOM 1394 N N . LYS A 1 173 ? 2.885 -0.464 -13.889 1.00 94.12 173 LYS A N 1
ATOM 1395 C CA . LYS A 1 173 ? 1.598 -0.107 -14.508 1.00 94.12 173 LYS A CA 1
ATOM 1396 C C . LYS A 1 173 ? 1.405 1.406 -14.614 1.00 94.12 173 LYS A C 1
ATOM 1398 O O . LYS A 1 173 ? 0.867 1.883 -15.616 1.00 94.12 173 LYS A O 1
ATOM 1403 N N . LEU A 1 174 ? 1.902 2.185 -13.655 1.00 94.31 174 LEU A N 1
ATOM 1404 C CA . LEU A 1 174 ? 1.919 3.649 -13.733 1.00 94.31 174 LEU A CA 1
ATOM 1405 C C . LEU A 1 174 ? 2.879 4.168 -14.816 1.00 94.31 174 LEU A C 1
ATOM 1407 O O . LEU A 1 174 ? 2.629 5.229 -15.388 1.00 94.31 174 LEU A O 1
ATOM 1411 N N . GLY A 1 175 ? 3.845 3.356 -15.247 1.00 91.38 175 GLY A N 1
ATOM 1412 C CA . GLY A 1 175 ? 4.821 3.685 -16.289 1.00 91.38 175 GLY A CA 1
ATOM 1413 C C . GLY A 1 175 ? 6.203 4.025 -15.737 1.00 91.38 175 GLY A C 1
ATOM 1414 O O . GLY A 1 175 ? 7.004 4.626 -16.448 1.00 91.38 175 GLY A O 1
ATOM 1415 N N . TYR A 1 176 ? 6.469 3.665 -14.484 1.00 91.56 176 TYR A N 1
ATOM 1416 C CA . TYR A 1 176 ? 7.776 3.789 -13.853 1.00 91.56 176 TYR A CA 1
ATOM 1417 C C . TYR A 1 176 ? 8.584 2.505 -14.033 1.00 91.56 176 TYR A C 1
ATOM 1419 O O . TYR A 1 176 ? 8.038 1.450 -14.358 1.00 91.56 176 TYR A O 1
ATOM 1427 N N . TRP A 1 177 ? 9.893 2.579 -13.786 1.00 90.88 177 TRP A N 1
ATOM 1428 C CA . TRP A 1 177 ? 10.777 1.418 -13.876 1.00 90.88 177 TRP A CA 1
ATOM 1429 C C . TRP A 1 177 ? 11.382 1.045 -12.518 1.00 90.88 177 TRP A C 1
ATOM 1431 O O . TRP A 1 177 ? 12.516 1.440 -12.219 1.00 90.88 177 TRP A O 1
ATOM 1441 N N . PRO A 1 178 ? 10.640 0.314 -11.666 1.00 92.50 178 PRO A N 1
ATOM 1442 C CA . PRO A 1 178 ? 11.104 0.006 -10.326 1.00 92.50 178 PRO A CA 1
ATOM 1443 C C . PRO A 1 178 ? 12.242 -1.017 -10.340 1.00 92.50 178 PRO A C 1
ATOM 1445 O O . PRO A 1 178 ? 12.263 -1.970 -11.121 1.00 92.50 178 PRO A O 1
ATOM 1448 N N . THR A 1 179 ? 13.192 -0.824 -9.432 1.00 93.44 179 THR A N 1
ATOM 1449 C CA . THR A 1 179 ? 14.216 -1.806 -9.072 1.00 93.44 179 THR A CA 1
ATOM 1450 C C . THR A 1 179 ? 14.083 -2.121 -7.595 1.00 93.44 179 THR A C 1
ATOM 1452 O O . THR A 1 179 ? 13.945 -1.205 -6.789 1.00 93.44 179 THR A O 1
ATOM 1455 N N . SER A 1 180 ? 14.159 -3.394 -7.223 1.00 94.44 180 SER A N 1
ATOM 1456 C CA . SER A 1 180 ? 14.126 -3.804 -5.822 1.00 94.44 180 SER A CA 1
ATOM 1457 C C . SER A 1 180 ? 15.482 -4.295 -5.328 1.00 94.44 180 SER A C 1
ATOM 1459 O O . SER A 1 180 ? 16.257 -4.884 -6.080 1.00 94.44 180 SER A O 1
ATOM 1461 N N . SER A 1 181 ? 15.739 -4.107 -4.041 1.00 95.62 181 SER A N 1
ATOM 1462 C CA . SER A 1 181 ? 16.823 -4.756 -3.311 1.00 95.62 181 SER A CA 1
ATOM 1463 C C . SER A 1 181 ? 16.292 -5.389 -2.027 1.00 95.62 181 SER A C 1
ATOM 1465 O O . SER A 1 181 ? 15.177 -5.104 -1.579 1.00 95.62 181 SER A O 1
ATOM 1467 N N . ILE A 1 182 ? 17.090 -6.294 -1.469 1.00 95.38 182 ILE A N 1
ATOM 1468 C CA . ILE A 1 182 ? 16.826 -6.938 -0.188 1.00 95.38 182 ILE A CA 1
ATOM 1469 C C . ILE A 1 182 ? 18.007 -6.605 0.710 1.00 95.38 182 ILE A C 1
ATOM 1471 O O . ILE A 1 182 ? 19.156 -6.829 0.336 1.00 95.38 182 ILE A O 1
ATOM 1475 N N . GLU A 1 183 ? 17.714 -6.060 1.877 1.00 93.88 183 GLU A N 1
ATOM 1476 C CA . GLU A 1 183 ? 18.683 -5.860 2.938 1.00 93.88 183 GLU A CA 1
ATOM 1477 C C . GLU A 1 183 ? 18.469 -6.950 3.985 1.00 93.88 183 GLU A C 1
ATOM 1479 O O . GLU A 1 183 ? 17.377 -7.090 4.549 1.00 93.88 183 GLU A O 1
ATOM 1484 N N . ASN A 1 184 ? 19.517 -7.745 4.203 1.00 91.75 184 ASN A N 1
ATOM 1485 C CA . ASN A 1 184 ? 19.525 -8.784 5.211 1.00 91.75 184 ASN A CA 1
ATOM 1486 C C . ASN A 1 184 ? 20.378 -8.347 6.405 1.00 91.75 184 ASN A C 1
ATOM 1488 O O . ASN A 1 184 ? 21.597 -8.276 6.305 1.00 91.75 184 ASN A O 1
ATOM 1492 N N . ASN A 1 185 ? 19.720 -8.075 7.529 1.00 87.25 185 ASN A N 1
ATOM 1493 C CA . ASN A 1 185 ? 20.375 -7.729 8.789 1.00 87.25 185 ASN A CA 1
ATOM 1494 C C . ASN A 1 185 ? 20.278 -8.857 9.829 1.00 87.25 185 ASN A C 1
ATOM 1496 O O . ASN A 1 185 ? 20.553 -8.607 11.004 1.00 87.25 185 ASN A O 1
ATOM 1500 N N . THR A 1 186 ? 19.869 -10.071 9.437 1.00 83.19 186 THR A N 1
ATOM 1501 C CA . THR A 1 186 ? 19.695 -11.197 10.373 1.00 83.19 186 THR A CA 1
ATOM 1502 C C . THR A 1 186 ? 20.998 -11.599 11.046 1.00 83.19 186 THR A C 1
ATOM 1504 O O . THR A 1 186 ? 20.977 -11.985 12.207 1.00 83.19 186 THR A O 1
ATOM 1507 N N . ASP A 1 187 ? 22.130 -11.430 10.364 1.00 82.94 187 ASP A N 1
ATOM 1508 C CA . ASP A 1 187 ? 23.444 -11.800 10.901 1.00 82.94 187 ASP A CA 1
ATOM 1509 C C . ASP A 1 187 ? 23.823 -10.939 12.116 1.00 82.94 187 ASP A C 1
ATOM 1511 O O . ASP A 1 187 ? 24.440 -11.417 13.062 1.00 82.94 187 ASP A O 1
ATOM 1515 N N . LYS A 1 188 ? 23.399 -9.666 12.124 1.00 85.75 188 LYS A N 1
ATOM 1516 C CA . LYS A 1 188 ? 23.612 -8.733 13.242 1.00 85.75 188 LYS A CA 1
ATOM 1517 C C . LYS A 1 188 ? 22.448 -8.728 14.238 1.00 85.75 188 LYS A C 1
ATOM 1519 O O . LYS A 1 188 ? 22.643 -8.450 15.418 1.00 85.75 188 LYS A O 1
ATOM 1524 N N . TYR A 1 189 ? 21.233 -9.006 13.769 1.00 86.44 189 TYR A N 1
ATOM 1525 C CA . TYR A 1 189 ? 20.010 -8.990 14.565 1.00 86.44 189 TYR A CA 1
ATOM 1526 C C . TYR A 1 189 ? 19.109 -10.177 14.174 1.00 86.44 189 TYR A C 1
ATOM 1528 O O . TYR A 1 189 ? 18.220 -10.008 13.336 1.00 86.44 189 TYR A O 1
ATOM 1536 N N . PRO A 1 190 ? 19.275 -11.357 14.801 1.00 79.56 190 PRO A N 1
ATOM 1537 C CA . PRO A 1 190 ? 18.637 -12.613 14.372 1.00 79.56 190 PRO A CA 1
ATOM 1538 C C . PRO A 1 190 ? 17.107 -12.569 14.293 1.00 79.56 190 PRO A C 1
ATOM 1540 O O . PRO A 1 190 ? 16.495 -13.273 13.498 1.00 79.56 190 PRO A O 1
ATOM 1543 N N . ASN A 1 191 ? 16.482 -11.698 15.088 1.00 85.25 191 ASN A N 1
ATOM 1544 C CA . ASN A 1 191 ? 15.028 -11.536 15.142 1.00 85.25 191 ASN A CA 1
ATOM 1545 C C . ASN A 1 191 ? 14.484 -10.487 14.155 1.00 85.25 191 ASN A C 1
ATOM 1547 O O . ASN A 1 191 ? 13.279 -10.224 14.140 1.00 85.25 191 ASN A O 1
ATOM 1551 N N . ARG A 1 192 ? 15.341 -9.836 13.354 1.00 86.31 192 ARG A N 1
ATOM 1552 C CA . ARG A 1 192 ? 14.895 -8.866 12.348 1.00 86.31 192 ARG A CA 1
ATOM 1553 C C . ARG A 1 192 ? 14.470 -9.568 11.067 1.00 86.31 192 ARG A C 1
ATOM 1555 O O . ARG A 1 192 ? 15.077 -10.533 10.623 1.00 86.31 192 ARG A O 1
ATOM 1562 N N . ARG A 1 193 ? 13.417 -9.037 10.453 1.00 91.19 193 ARG A N 1
ATOM 1563 C CA . ARG A 1 193 ? 12.935 -9.491 9.147 1.00 91.19 193 ARG A CA 1
ATOM 1564 C C . ARG A 1 193 ? 13.792 -8.894 8.033 1.00 91.19 193 ARG A C 1
ATOM 1566 O O . ARG A 1 193 ? 14.388 -7.831 8.211 1.00 91.19 193 ARG A O 1
ATOM 1573 N N . LEU A 1 194 ? 13.798 -9.562 6.881 1.00 94.44 194 LEU A N 1
ATOM 1574 C CA . LEU A 1 194 ? 14.348 -8.998 5.651 1.00 94.44 194 LEU A CA 1
ATOM 1575 C C . LEU A 1 194 ? 13.640 -7.683 5.321 1.00 94.44 194 LEU A C 1
ATOM 1577 O O . LEU A 1 194 ? 12.417 -7.578 5.442 1.00 94.44 194 LEU A O 1
ATOM 1581 N N . ILE A 1 195 ? 14.416 -6.694 4.891 1.00 95.62 195 ILE A N 1
ATOM 1582 C CA . ILE A 1 195 ? 13.891 -5.400 4.469 1.00 95.62 195 ILE A CA 1
ATOM 1583 C C . ILE A 1 195 ? 13.908 -5.373 2.946 1.00 95.62 195 ILE A C 1
ATOM 1585 O O . ILE A 1 195 ? 14.957 -5.484 2.312 1.00 95.62 195 ILE A O 1
ATOM 1589 N N . HIS A 1 196 ? 12.735 -5.212 2.351 1.00 96.44 196 HIS A N 1
ATOM 1590 C CA . HIS A 1 196 ? 12.560 -5.057 0.919 1.00 96.44 196 HIS A CA 1
ATOM 1591 C C . HIS A 1 196 ? 12.476 -3.573 0.587 1.00 96.44 196 HIS A C 1
ATOM 1593 O O . HIS A 1 196 ? 11.676 -2.835 1.162 1.00 96.44 196 HIS A O 1
ATOM 1599 N N . ARG A 1 197 ? 13.307 -3.131 -0.353 1.00 96.62 197 ARG A N 1
ATOM 1600 C CA . ARG A 1 197 ? 13.332 -1.742 -0.811 1.00 96.62 197 ARG A CA 1
ATOM 1601 C C . ARG A 1 197 ? 13.024 -1.716 -2.292 1.00 96.62 197 ARG A C 1
ATOM 1603 O O . ARG A 1 197 ? 13.624 -2.476 -3.045 1.00 96.62 197 ARG A O 1
ATOM 1610 N N . THR A 1 198 ? 12.123 -0.840 -2.706 1.00 96.38 198 THR A N 1
ATOM 1611 C CA . THR A 1 198 ? 11.811 -0.594 -4.115 1.00 96.38 198 THR A CA 1
ATOM 1612 C C . THR A 1 198 ? 12.164 0.844 -4.447 1.00 96.38 198 THR A C 1
ATOM 1614 O O . THR A 1 198 ? 11.802 1.743 -3.700 1.00 96.38 198 THR A O 1
ATOM 1617 N N . TYR A 1 199 ? 12.871 1.052 -5.554 1.00 94.56 199 TYR A N 1
ATOM 1618 C CA . TYR A 1 199 ? 13.380 2.344 -6.005 1.00 94.56 199 TYR A CA 1
ATOM 1619 C C . TYR A 1 199 ? 12.910 2.640 -7.421 1.00 94.56 199 TYR A C 1
ATOM 1621 O O . TYR A 1 199 ? 12.968 1.756 -8.277 1.00 94.56 199 TYR A O 1
ATOM 1629 N N . TRP A 1 200 ? 12.509 3.876 -7.696 1.00 93.38 200 TRP A N 1
ATOM 1630 C CA . TRP A 1 200 ? 12.170 4.329 -9.045 1.00 93.38 200 TRP A CA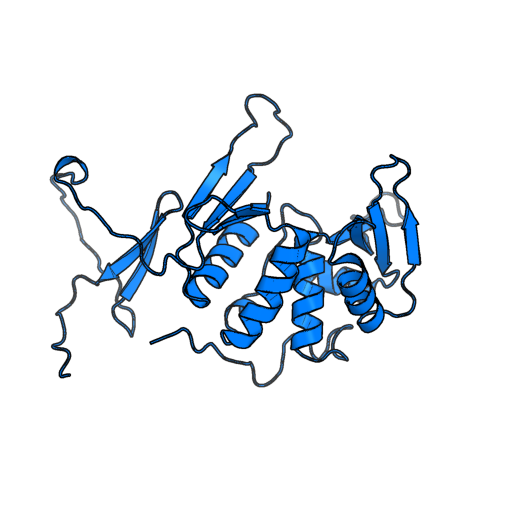 1
ATOM 1631 C C . TRP A 1 200 ? 12.390 5.838 -9.191 1.00 93.38 200 TRP A C 1
ATOM 1633 O O . TRP A 1 200 ? 12.741 6.540 -8.244 1.00 93.38 200 TRP A O 1
ATOM 1643 N N . SER A 1 201 ? 12.207 6.329 -10.411 1.00 90.38 201 SER A N 1
ATOM 1644 C CA . SER A 1 201 ? 12.097 7.752 -10.715 1.00 90.38 201 SER A CA 1
ATOM 1645 C C . SER A 1 201 ? 10.874 7.950 -11.598 1.00 90.38 201 SER A C 1
ATOM 1647 O O . SER A 1 201 ? 10.596 7.112 -12.459 1.00 90.38 201 SER A O 1
ATOM 1649 N N . GLU A 1 202 ? 10.145 9.044 -11.388 1.00 89.00 202 GLU A N 1
ATOM 1650 C CA . GLU A 1 202 ? 9.014 9.403 -12.248 1.00 89.00 202 GLU A CA 1
ATOM 1651 C C . GLU A 1 202 ? 9.469 9.944 -13.618 1.00 89.00 202 GLU A C 1
ATOM 1653 O O . GLU A 1 202 ? 8.751 9.812 -14.611 1.00 89.00 202 GLU A O 1
ATOM 1658 N N . ASN A 1 203 ? 10.700 10.464 -13.697 1.00 83.44 203 ASN A N 1
ATOM 1659 C CA . ASN A 1 203 ? 11.296 10.996 -14.927 1.00 83.44 203 ASN A CA 1
ATOM 1660 C C . ASN A 1 203 ? 11.951 9.903 -15.778 1.00 83.44 203 ASN A C 1
ATOM 1662 O O . ASN A 1 203 ? 11.976 9.978 -17.010 1.00 83.44 203 ASN A O 1
ATOM 1666 N N . ARG A 1 204 ? 12.457 8.845 -15.137 1.00 75.00 204 ARG A N 1
ATOM 1667 C CA . ARG A 1 204 ? 13.063 7.708 -15.830 1.00 75.00 204 ARG A CA 1
ATOM 1668 C C . ARG A 1 204 ? 11.990 6.749 -16.348 1.00 75.00 204 ARG A C 1
ATOM 1670 O O . ARG A 1 204 ? 11.605 5.798 -15.671 1.00 75.00 204 ARG A O 1
ATOM 1677 N N . LYS A 1 205 ? 11.570 6.966 -17.593 1.00 67.44 205 LYS A N 1
ATOM 1678 C CA . LYS A 1 205 ? 10.569 6.127 -18.281 1.00 67.44 205 LYS A CA 1
ATOM 1679 C C . LYS A 1 205 ? 11.141 4.851 -18.911 1.00 67.44 205 LYS A C 1
ATOM 1681 O O . LYS A 1 205 ? 10.380 3.989 -19.333 1.00 67.44 205 LYS A O 1
ATOM 1686 N N . GLU A 1 206 ? 12.466 4.712 -18.946 1.00 65.88 206 GLU A N 1
ATOM 1687 C CA . GLU A 1 206 ? 13.154 3.537 -19.484 1.00 65.88 206 GLU A CA 1
ATOM 1688 C C . GLU A 1 206 ? 14.434 3.195 -18.703 1.00 65.88 206 GLU A C 1
ATOM 1690 O O . GLU A 1 206 ? 15.162 4.055 -18.191 1.00 65.88 206 GLU A O 1
ATOM 1695 N N . THR A 1 207 ? 14.758 1.906 -18.627 1.00 62.38 207 THR A N 1
ATOM 1696 C CA . THR A 1 207 ? 16.105 1.455 -18.268 1.00 62.38 207 THR A CA 1
ATOM 1697 C C . THR A 1 207 ? 16.884 1.186 -19.546 1.00 62.38 207 THR A C 1
ATOM 1699 O O . THR A 1 207 ? 16.616 0.222 -20.253 1.00 62.38 207 THR A O 1
ATOM 1702 N N . LYS A 1 208 ? 17.903 2.007 -19.827 1.00 63.19 208 LYS A N 1
ATOM 1703 C CA . LYS A 1 208 ? 18.903 1.666 -20.846 1.00 63.19 208 LYS A CA 1
ATOM 1704 C C . LYS A 1 208 ? 19.551 0.329 -20.474 1.00 63.19 208 LYS A C 1
ATOM 1706 O O . LYS A 1 208 ? 20.271 0.242 -19.476 1.00 63.19 208 LYS A O 1
ATOM 1711 N N . PHE A 1 209 ? 19.256 -0.712 -21.245 1.00 64.56 209 PHE A N 1
ATOM 1712 C CA . PHE A 1 209 ? 19.824 -2.039 -21.056 1.00 64.56 209 PHE A CA 1
ATOM 1713 C C . PHE A 1 209 ? 21.121 -2.145 -21.858 1.00 64.56 209 PHE A C 1
ATOM 1715 O O . PHE A 1 209 ? 21.110 -2.365 -23.064 1.00 64.56 209 PHE A O 1
ATOM 1722 N N . ASN A 1 210 ? 22.256 -1.959 -21.185 1.00 67.75 210 ASN A N 1
ATOM 1723 C CA . ASN A 1 210 ? 23.567 -2.112 -21.812 1.00 67.75 210 ASN A CA 1
ATOM 1724 C C . ASN A 1 210 ? 24.027 -3.574 -21.703 1.00 67.75 210 ASN A C 1
ATOM 1726 O O . ASN A 1 210 ? 24.651 -3.969 -20.712 1.00 67.75 210 ASN A O 1
ATOM 1730 N N . LEU A 1 211 ? 23.725 -4.379 -22.724 1.00 69.62 211 LEU A N 1
ATOM 1731 C CA . LEU A 1 211 ? 24.327 -5.703 -22.901 1.00 69.62 211 LEU A CA 1
ATOM 1732 C C . LEU A 1 211 ? 25.803 -5.542 -23.259 1.00 69.62 211 LEU A C 1
ATOM 1734 O O . LEU A 1 211 ? 26.148 -4.950 -24.276 1.00 69.62 211 LEU A O 1
ATOM 1738 N N . ARG A 1 212 ? 26.683 -6.079 -22.416 1.00 77.75 212 ARG A N 1
ATOM 1739 C CA . ARG A 1 212 ? 28.125 -6.152 -22.675 1.00 77.75 212 ARG A CA 1
ATOM 1740 C C . ARG A 1 212 ? 28.514 -7.615 -22.810 1.00 77.75 212 ARG A C 1
ATOM 1742 O O . ARG A 1 212 ? 27.907 -8.457 -22.154 1.00 77.75 212 ARG A O 1
ATOM 1749 N N . LYS A 1 213 ? 29.544 -7.918 -23.609 1.00 80.31 213 LYS A N 1
ATOM 1750 C CA . LYS A 1 213 ? 30.033 -9.298 -23.799 1.00 80.31 213 LYS A CA 1
ATOM 1751 C C . LYS A 1 213 ? 30.316 -10.006 -22.472 1.00 80.31 213 LYS A C 1
ATOM 1753 O O . LYS A 1 213 ? 29.920 -11.147 -22.308 1.00 80.31 213 LYS A O 1
ATOM 1758 N N . GLN A 1 214 ? 30.881 -9.289 -21.502 1.00 83.62 214 GLN A N 1
ATOM 1759 C CA . GLN A 1 214 ? 31.154 -9.792 -20.149 1.00 83.62 214 GLN A CA 1
ATOM 1760 C C . GLN A 1 214 ? 29.907 -10.205 -19.338 1.00 83.62 214 GLN A C 1
ATOM 1762 O O . GLN A 1 214 ? 30.042 -10.835 -18.299 1.00 83.62 214 GLN A O 1
ATOM 1767 N N . HIS A 1 215 ? 28.699 -9.819 -19.764 1.00 80.31 215 HIS A N 1
ATOM 1768 C CA . HIS A 1 215 ? 27.435 -10.209 -19.127 1.00 80.31 215 HIS A CA 1
ATOM 1769 C C . HIS A 1 215 ? 26.763 -11.400 -19.835 1.00 80.31 215 HIS A C 1
ATOM 1771 O O . HIS A 1 215 ? 25.648 -11.765 -19.466 1.00 80.31 215 HIS A O 1
ATOM 1777 N N . MET A 1 216 ? 27.397 -11.968 -20.867 1.00 82.06 216 MET A N 1
ATOM 1778 C CA . MET A 1 216 ? 26.904 -13.128 -21.605 1.00 82.06 216 MET A CA 1
ATOM 1779 C C . MET A 1 216 ? 27.769 -14.343 -21.287 1.00 82.06 216 MET A C 1
ATOM 1781 O O . MET A 1 216 ? 28.989 -14.290 -21.423 1.00 82.06 216 MET A O 1
ATOM 1785 N N . LEU A 1 217 ? 27.120 -15.437 -20.903 1.00 84.12 217 LEU A N 1
ATOM 1786 C CA . LEU A 1 217 ? 27.750 -16.743 -20.751 1.00 84.12 217 LEU A CA 1
ATOM 1787 C C . LEU A 1 217 ? 27.348 -17.606 -21.948 1.00 84.12 217 LEU A C 1
ATOM 1789 O O . LEU A 1 217 ? 26.208 -17.534 -22.413 1.00 84.12 217 LEU A O 1
ATOM 1793 N N . ARG A 1 218 ? 28.301 -18.378 -22.469 1.00 86.62 218 ARG A N 1
ATOM 1794 C CA . ARG A 1 218 ? 28.038 -19.463 -23.415 1.00 86.62 218 ARG A CA 1
ATOM 1795 C C . ARG A 1 218 ? 28.290 -20.759 -22.669 1.00 86.62 218 ARG A C 1
ATOM 1797 O O . ARG A 1 218 ? 29.366 -20.924 -22.107 1.00 86.62 218 ARG A O 1
ATOM 1804 N N . GLU A 1 219 ? 27.294 -21.623 -22.664 1.00 88.25 219 GLU A N 1
ATOM 1805 C CA . GLU A 1 219 ? 27.336 -22.923 -22.010 1.00 88.25 219 GLU A CA 1
ATOM 1806 C C . GLU A 1 219 ? 26.792 -23.945 -23.002 1.00 88.25 219 GLU A C 1
ATOM 1808 O O . GLU A 1 219 ? 25.802 -23.671 -23.690 1.00 88.25 219 GLU A O 1
ATOM 1813 N N . ASP A 1 220 ? 27.449 -25.097 -23.091 1.00 91.25 220 ASP A N 1
ATOM 1814 C CA . ASP A 1 220 ? 26.929 -26.223 -23.856 1.00 91.25 220 ASP A CA 1
ATOM 1815 C C . ASP A 1 220 ? 25.717 -26.792 -23.112 1.00 91.25 220 ASP A C 1
ATOM 1817 O O . ASP A 1 220 ? 25.771 -27.054 -21.909 1.00 91.25 220 ASP A O 1
ATOM 1821 N N . TYR A 1 221 ? 24.596 -26.937 -23.818 1.00 88.94 221 TYR A N 1
ATOM 1822 C CA . TYR A 1 221 ? 23.329 -27.369 -23.236 1.00 88.94 221 TYR A CA 1
ATOM 1823 C C . TYR A 1 221 ? 22.735 -28.520 -24.044 1.00 88.94 221 TYR A C 1
ATOM 1825 O O . TYR A 1 221 ? 22.424 -28.361 -25.225 1.00 88.94 221 TYR A O 1
ATOM 1833 N N . GLU A 1 222 ? 22.523 -29.659 -23.387 1.00 92.56 222 GLU A N 1
ATOM 1834 C CA . GLU A 1 222 ? 21.833 -30.817 -23.951 1.00 92.56 222 GLU A CA 1
ATOM 1835 C C . GLU A 1 222 ? 20.472 -30.987 -23.262 1.00 92.56 222 GLU A C 1
ATOM 1837 O O . GLU A 1 222 ? 20.380 -31.294 -22.073 1.00 92.56 222 GLU A O 1
ATOM 1842 N N . GLY A 1 223 ? 19.389 -30.736 -23.999 1.00 92.31 223 GLY A N 1
ATOM 1843 C CA . GLY A 1 223 ? 18.034 -30.813 -23.463 1.00 92.31 223 GLY A CA 1
ATOM 1844 C C . GLY A 1 223 ? 17.004 -30.056 -24.296 1.00 92.31 223 GLY A C 1
ATOM 1845 O O . GLY A 1 223 ? 17.308 -29.444 -25.320 1.00 92.31 223 GLY A O 1
ATOM 1846 N N . LYS A 1 224 ? 15.744 -30.085 -23.848 1.00 89.44 224 LYS A N 1
ATOM 1847 C CA . LYS A 1 224 ? 14.648 -29.358 -24.505 1.00 89.44 224 LYS A CA 1
ATOM 1848 C C . LYS A 1 224 ? 14.644 -27.891 -24.078 1.00 89.44 224 LYS A C 1
ATOM 1850 O O . LYS A 1 224 ? 14.540 -27.589 -22.893 1.00 89.44 224 LYS A O 1
ATOM 1855 N N . VAL A 1 225 ? 14.659 -26.986 -25.055 1.00 83.94 225 VAL A N 1
ATOM 1856 C CA . VAL A 1 225 ? 14.459 -25.546 -24.842 1.00 83.94 225 VAL A CA 1
ATOM 1857 C C . VAL A 1 225 ? 12.987 -25.204 -25.065 1.00 83.94 225 VAL A C 1
ATOM 1859 O O . VAL A 1 225 ? 12.429 -25.484 -26.124 1.00 83.94 225 VAL A O 1
ATOM 1862 N N . TYR A 1 226 ? 12.356 -24.579 -24.071 1.00 81.81 226 TYR A N 1
ATOM 1863 C CA . TYR A 1 226 ? 10.950 -24.172 -24.127 1.00 81.81 226 TYR A CA 1
ATOM 1864 C C . TYR A 1 226 ? 10.817 -22.656 -24.276 1.00 81.81 226 TYR A C 1
ATOM 1866 O O . TYR A 1 226 ? 11.627 -21.894 -23.749 1.00 81.81 226 TYR A O 1
ATOM 1874 N N . CYS A 1 227 ? 9.755 -22.210 -24.949 1.00 83.44 227 CYS A N 1
ATOM 1875 C CA . CYS A 1 227 ? 9.398 -20.800 -25.045 1.00 83.44 227 CYS A CA 1
ATOM 1876 C C . CYS A 1 227 ? 7.971 -20.563 -24.560 1.00 83.44 227 CYS A C 1
ATOM 1878 O O . CYS A 1 227 ? 7.051 -21.306 -24.905 1.00 83.44 227 CYS A O 1
ATOM 1880 N N . VAL A 1 228 ? 7.783 -19.502 -23.780 1.00 83.19 228 VAL A N 1
ATOM 1881 C CA . VAL A 1 228 ? 6.463 -19.074 -23.322 1.00 83.19 228 VAL A CA 1
ATOM 1882 C C . VAL A 1 228 ? 5.755 -18.355 -24.471 1.00 83.19 228 VAL A C 1
ATOM 1884 O O . VAL A 1 228 ? 6.340 -17.488 -25.109 1.00 83.19 228 VAL A O 1
ATOM 1887 N N . LYS A 1 229 ? 4.484 -18.680 -24.733 1.00 82.69 229 LYS A N 1
ATOM 1888 C CA . LYS A 1 229 ? 3.631 -17.929 -25.666 1.00 82.69 229 LYS A CA 1
ATOM 1889 C C . LYS A 1 229 ? 2.597 -17.135 -24.874 1.00 82.69 229 LYS A C 1
ATOM 1891 O O . LYS A 1 229 ? 1.772 -17.716 -24.178 1.00 82.69 229 LYS A O 1
ATOM 1896 N N . VAL A 1 230 ? 2.634 -15.810 -25.003 1.00 84.44 230 VAL A N 1
ATOM 1897 C CA . VAL A 1 230 ? 1.643 -14.887 -24.421 1.00 84.44 230 VAL A CA 1
ATOM 1898 C C . VAL A 1 230 ? 0.941 -14.106 -25.537 1.00 84.44 230 VAL A C 1
ATOM 1900 O O . VAL A 1 230 ? 1.559 -13.899 -26.583 1.00 84.44 230 VAL A O 1
ATOM 1903 N N . PRO A 1 231 ? -0.316 -13.652 -25.352 1.00 83.31 231 PRO A N 1
ATOM 1904 C CA . PRO A 1 231 ? -1.098 -13.024 -26.424 1.00 83.31 231 PRO A CA 1
ATOM 1905 C C . PRO A 1 231 ? -0.433 -11.812 -27.087 1.00 83.31 231 PRO A C 1
ATOM 1907 O O . PRO A 1 231 ? -0.654 -11.560 -28.264 1.00 83.31 231 PRO A O 1
ATOM 1910 N N . ASN A 1 232 ? 0.376 -11.063 -26.336 1.00 80.81 232 ASN A N 1
ATOM 1911 C CA . ASN A 1 232 ? 1.064 -9.862 -26.809 1.00 80.81 232 ASN A CA 1
ATOM 1912 C C . ASN A 1 232 ? 2.557 -10.086 -27.110 1.00 80.81 232 ASN A C 1
ATOM 1914 O O . ASN A 1 232 ? 3.257 -9.113 -27.354 1.00 80.81 232 ASN A O 1
ATOM 1918 N N . SER A 1 233 ? 3.053 -11.326 -27.060 1.00 80.81 233 SER A N 1
ATOM 1919 C CA . SER A 1 233 ? 4.458 -11.714 -27.297 1.00 80.81 233 SER A CA 1
ATOM 1920 C C . SER A 1 233 ? 5.534 -11.080 -26.396 1.00 80.81 233 SER A C 1
ATOM 1922 O O . SER A 1 233 ? 6.710 -11.402 -26.556 1.00 80.81 233 SER A O 1
ATOM 1924 N N . TRP A 1 234 ? 5.155 -10.229 -25.439 1.00 82.44 234 TRP A N 1
ATOM 1925 C CA . TRP A 1 234 ? 6.062 -9.564 -24.503 1.00 82.44 234 TRP A CA 1
ATOM 1926 C C . TRP A 1 234 ? 5.982 -10.215 -23.127 1.00 82.44 234 TRP A C 1
ATOM 1928 O O . TRP A 1 234 ? 4.920 -10.241 -22.501 1.00 82.44 234 TRP A O 1
ATOM 1938 N N . VAL A 1 235 ? 7.117 -10.687 -22.624 1.00 84.94 235 VAL A N 1
ATOM 1939 C CA . VAL A 1 235 ? 7.231 -11.290 -21.295 1.00 84.94 235 VAL A CA 1
ATOM 1940 C C . VAL A 1 235 ? 7.943 -10.320 -20.368 1.00 84.94 235 VAL A C 1
ATOM 1942 O O . VAL A 1 235 ? 9.066 -9.895 -20.627 1.00 84.94 235 VAL A O 1
ATOM 1945 N N . PHE A 1 236 ? 7.293 -9.986 -19.258 1.00 84.62 236 PHE A N 1
ATOM 1946 C CA . PHE A 1 236 ? 7.932 -9.260 -18.170 1.00 84.62 236 PHE A CA 1
ATOM 1947 C C . PHE A 1 236 ? 8.666 -10.253 -17.279 1.00 84.62 236 PHE A C 1
ATOM 1949 O O . PHE A 1 236 ? 8.054 -11.155 -16.707 1.00 84.62 236 PHE A O 1
ATOM 1956 N N . VAL A 1 237 ? 9.976 -10.075 -17.147 1.00 86.25 237 VAL A N 1
ATOM 1957 C CA . VAL A 1 237 ? 10.813 -10.872 -16.251 1.00 86.25 237 VAL A CA 1
ATOM 1958 C C . VAL A 1 237 ? 11.384 -9.987 -15.157 1.00 86.25 237 VAL A C 1
ATOM 1960 O O . VAL A 1 237 ? 11.733 -8.828 -15.389 1.00 86.25 237 VAL A O 1
ATOM 1963 N N . ARG A 1 238 ? 11.515 -10.546 -13.953 1.00 87.56 238 ARG A N 1
ATOM 1964 C CA . ARG A 1 238 ? 12.218 -9.903 -12.844 1.00 87.56 238 ARG A CA 1
ATOM 1965 C C . ARG A 1 238 ? 13.311 -10.826 -12.329 1.00 87.56 238 ARG A C 1
ATOM 1967 O O . ARG A 1 238 ? 13.012 -11.908 -11.835 1.00 87.56 238 ARG A O 1
ATOM 1974 N N . LYS A 1 239 ? 14.569 -10.393 -12.409 1.00 84.88 239 LYS A N 1
ATOM 1975 C CA . LYS A 1 239 ? 15.731 -11.130 -11.883 1.00 84.88 239 LYS A CA 1
ATOM 1976 C C . LYS A 1 239 ? 16.546 -10.212 -10.986 1.00 84.88 239 LYS A C 1
ATOM 1978 O O . LYS A 1 239 ? 16.864 -9.093 -11.381 1.00 84.88 239 LYS A O 1
ATOM 1983 N N . ASN A 1 240 ? 16.862 -10.670 -9.774 1.00 85.31 240 ASN A N 1
ATOM 1984 C CA . ASN A 1 240 ? 17.612 -9.903 -8.767 1.00 85.31 240 ASN A CA 1
ATOM 1985 C C . ASN A 1 240 ? 17.054 -8.480 -8.576 1.00 85.31 240 ASN A C 1
ATOM 1987 O O . ASN A 1 240 ? 17.790 -7.497 -8.579 1.00 85.31 240 ASN A O 1
ATOM 1991 N N . GLY A 1 241 ? 15.721 -8.378 -8.514 1.00 86.00 241 GLY A N 1
ATOM 1992 C CA . GLY A 1 241 ? 15.003 -7.116 -8.334 1.00 86.00 241 GLY A CA 1
ATOM 1993 C C . GLY A 1 241 ? 14.981 -6.179 -9.545 1.00 86.00 241 GLY A C 1
ATOM 1994 O O . GLY A 1 241 ? 14.371 -5.121 -9.455 1.00 86.00 241 GLY A O 1
ATOM 1995 N N . ARG A 1 242 ? 15.579 -6.544 -10.685 1.00 87.25 242 ARG A N 1
ATOM 1996 C CA . ARG A 1 242 ? 15.544 -5.751 -11.923 1.00 87.25 242 ARG A CA 1
ATOM 1997 C C . ARG A 1 242 ? 14.510 -6.303 -12.892 1.00 87.25 242 ARG A C 1
ATOM 1999 O O . ARG A 1 242 ? 14.462 -7.513 -13.110 1.00 87.25 242 ARG A O 1
ATOM 2006 N N . ILE A 1 243 ? 13.713 -5.411 -13.473 1.00 86.62 243 ILE A N 1
ATOM 2007 C CA . ILE A 1 243 ? 12.693 -5.744 -14.472 1.00 86.62 243 ILE A CA 1
ATOM 2008 C C . ILE A 1 243 ? 13.282 -5.613 -15.876 1.00 86.62 243 ILE A C 1
ATOM 2010 O O . ILE A 1 243 ? 13.941 -4.615 -16.179 1.00 86.62 243 ILE A O 1
ATOM 2014 N N . ALA A 1 244 ? 12.997 -6.596 -16.727 1.00 83.94 244 ALA A N 1
ATOM 2015 C CA . ALA A 1 244 ? 13.224 -6.537 -18.164 1.00 83.94 244 ALA A CA 1
ATOM 2016 C C . ALA A 1 244 ? 11.962 -6.972 -18.923 1.00 83.94 244 ALA A C 1
ATOM 2018 O O . ALA A 1 244 ? 11.177 -7.788 -18.435 1.00 83.94 244 ALA A O 1
ATOM 2019 N N . ILE A 1 245 ? 11.783 -6.418 -20.121 1.00 82.62 245 ILE A N 1
ATOM 2020 C CA . ILE A 1 245 ? 10.795 -6.892 -21.089 1.00 82.62 245 ILE A CA 1
ATOM 2021 C C . ILE A 1 245 ? 11.553 -7.709 -22.125 1.00 82.62 245 ILE A C 1
ATOM 2023 O O . ILE A 1 245 ? 12.467 -7.202 -22.774 1.00 82.62 245 ILE A O 1
ATOM 2027 N N . CYS A 1 246 ? 11.180 -8.971 -22.263 1.00 81.56 246 CYS A N 1
ATOM 2028 C CA . CYS A 1 246 ? 11.776 -9.900 -23.206 1.00 81.56 246 CYS A CA 1
ATOM 2029 C C . CYS A 1 246 ? 10.762 -10.261 -24.293 1.00 81.56 246 CYS A C 1
ATOM 2031 O O . CYS A 1 246 ? 9.559 -10.339 -24.038 1.00 81.56 246 CYS A O 1
ATOM 2033 N N . GLY A 1 247 ? 11.261 -10.485 -25.506 1.00 72.94 247 GLY A N 1
ATOM 2034 C CA . GLY A 1 247 ? 10.489 -11.140 -26.554 1.00 72.94 247 GLY A CA 1
ATOM 2035 C C . GLY A 1 247 ? 10.478 -12.656 -26.364 1.00 72.94 247 GLY A C 1
ATOM 2036 O O . GLY A 1 247 ? 11.300 -13.218 -25.637 1.00 72.94 247 GLY A O 1
ATOM 2037 N N . ASN A 1 248 ? 9.559 -13.312 -27.059 1.00 74.75 248 ASN A N 1
ATOM 2038 C CA . ASN A 1 248 ? 9.535 -14.766 -27.185 1.00 74.75 248 ASN A CA 1
ATOM 2039 C C . ASN A 1 248 ? 10.432 -15.212 -28.351 1.00 74.75 248 ASN A C 1
ATOM 2041 O O . ASN A 1 248 ? 10.669 -14.448 -29.281 1.00 74.75 248 ASN A O 1
ATOM 2045 N N . THR A 1 249 ? 10.881 -16.468 -28.351 1.00 67.88 249 THR A N 1
ATOM 2046 C CA . THR A 1 249 ? 11.649 -17.067 -29.462 1.00 67.88 249 THR A CA 1
ATOM 2047 C C . THR A 1 249 ? 10.771 -17.457 -30.664 1.00 67.88 249 THR A C 1
ATOM 2049 O O . THR A 1 249 ? 11.251 -18.080 -31.608 1.00 67.88 249 THR A O 1
ATOM 2052 N N . GLY A 1 250 ? 9.480 -17.101 -30.649 1.00 61.03 250 GLY A N 1
ATOM 2053 C CA . GLY A 1 250 ? 8.561 -17.284 -31.776 1.00 61.03 250 GLY A CA 1
ATOM 2054 C C . GLY A 1 250 ? 8.767 -16.245 -32.885 1.00 61.03 250 GLY A C 1
ATOM 2055 O O . GLY A 1 250 ? 9.312 -15.172 -32.639 1.00 61.03 250 GLY A O 1
ATOM 2056 N N . LYS A 1 251 ? 8.309 -16.562 -34.110 1.00 51.75 251 LYS A N 1
ATOM 2057 C CA . LYS A 1 251 ? 8.380 -15.681 -35.293 1.00 51.75 251 LYS A CA 1
ATOM 2058 C C . LYS A 1 251 ? 7.990 -14.240 -34.936 1.00 51.75 251 LYS A C 1
ATOM 2060 O O . LYS A 1 251 ? 6.884 -13.995 -34.456 1.00 51.75 251 LYS A O 1
ATOM 2065 N N . ILE A 1 252 ? 8.887 -13.300 -35.229 1.00 48.06 252 ILE A N 1
ATOM 2066 C CA . ILE A 1 252 ? 8.585 -11.869 -35.250 1.00 48.06 252 ILE A CA 1
ATOM 2067 C C . ILE A 1 252 ? 7.486 -11.680 -36.302 1.00 48.06 252 ILE A C 1
ATOM 2069 O O . ILE A 1 252 ? 7.723 -11.871 -37.493 1.00 48.06 252 ILE A O 1
ATOM 2073 N N . HIS A 1 253 ? 6.264 -11.379 -35.870 1.00 43.97 253 HIS A N 1
ATOM 2074 C CA . HIS A 1 253 ? 5.227 -10.928 -36.789 1.00 43.97 253 HIS A CA 1
ATOM 2075 C C . HIS A 1 253 ? 5.575 -9.496 -37.196 1.00 43.97 253 HIS A C 1
ATOM 2077 O O . HIS A 1 253 ? 5.755 -8.642 -36.328 1.00 43.97 253 HIS A O 1
ATOM 2083 N N . ASN A 1 254 ? 5.706 -9.253 -38.503 1.00 38.66 254 ASN A N 1
ATOM 2084 C CA . ASN A 1 254 ? 5.905 -7.914 -39.049 1.00 38.66 254 ASN A CA 1
ATOM 2085 C C . ASN A 1 254 ? 4.802 -6.995 -38.513 1.00 38.66 254 ASN A C 1
ATOM 2087 O O . ASN A 1 254 ? 3.623 -7.222 -38.777 1.00 38.66 254 ASN A O 1
ATOM 2091 N N . ILE A 1 255 ? 5.186 -5.982 -37.740 1.00 43.19 255 ILE A N 1
ATOM 2092 C CA . ILE A 1 255 ? 4.274 -4.917 -37.338 1.00 43.19 255 ILE A CA 1
ATOM 2093 C C . ILE A 1 255 ? 4.195 -3.981 -38.544 1.00 43.19 255 ILE A C 1
ATOM 2095 O O . ILE A 1 255 ? 5.131 -3.231 -38.809 1.00 43.19 255 ILE A O 1
ATOM 2099 N N . THR A 1 256 ? 3.120 -4.084 -39.321 1.00 39.06 256 THR A N 1
ATOM 2100 C CA . THR A 1 256 ? 2.731 -3.031 -40.265 1.00 39.06 256 THR A CA 1
ATOM 2101 C C . THR A 1 256 ? 2.332 -1.797 -39.456 1.00 39.06 256 THR A C 1
ATOM 2103 O O . THR A 1 256 ? 1.622 -1.943 -38.458 1.00 39.06 256 THR A O 1
ATOM 2106 N N . GLY A 1 257 ? 2.881 -0.643 -39.848 1.00 41.47 257 GLY A N 1
ATOM 2107 C CA . GLY A 1 257 ? 2.799 0.638 -39.135 1.00 41.47 257 GLY A CA 1
ATOM 2108 C C . GLY A 1 257 ? 1.409 1.239 -39.005 1.00 41.47 257 GLY A C 1
ATOM 2109 O O . GLY A 1 257 ? 0.467 0.738 -39.656 1.00 41.47 257 GLY A O 1
#

Foldseek 3Di:
DAQFFDADPDHPCCPALQVPDDLLLVLLLLLQCLQFKAFDWDAPPPPPDDTATQKMKGKDAPPAPCVVVNVVSVCSSPVPWDWDDDPVPPRMIITMDRDRRVRVVSCVQANRDQQRGAHDPSQLRHGLVSLVSNVVSNCSRQKDWDDDPPFIKIKGKTLHPRRLVSVCSSCVNNQWFKFKAWDDPCVVPVPDGIMIMIMTGPPPNDDPDDDDPVVDDDDDDDDDDDWDDDPVQWDWDADNRGIDIDGTPDDDDDPDD

Organism: NCBI:txid412755

Secondary structure (DSSP, 8-state):
--------SS-TTTTSTTTTS-HHHHHHHHHHHHHHEEEEEEE-SSTT--EEEEEEEEEEETTSTTHHHHHHHHHHH-TT-EEEE-TT-SSEEEEEE--HHHHHHHHHHH-SSTTT----HHHHTS-HHHHHHHHHHHHHHH-EEEE-SS-EEEEEEES-HHHHHHHHHHHHHHT---EEEEE--TTT-TTPPPEEEEEE-SS---------GGG-------S-------TTSEEEEEETTEEEEEE-SS-------

Radius of gyration: 21.6 Å; chains: 1; bounding box: 52×50×68 Å

Sequence (257 aa):
TGWRGRIPKKLPYSDSPLGHLSLDEYLEFIGYYISEGGSKEERGKNLKKEKIVQACSISQSKNSDVFEQVESSIASVYPSYSTYHDSRGNGCEFFTINNVEIARYLANEFGPHSWNKKIPRWIRDLPKNKLKVLYKSMMAGDGDVRSDNLQDRFRYVTVSKQLADDWSDICLKLGYWPTSSIENNTDKYPNRRLIHRTYWSENRKETKFNLRKQHMLREDYEGKVYCVKVPNSWVFVRKNGRIAICGNTGKIHNITG